Protein AF-A0A497QLA9-F1 (afdb_monomer)

Structure (mmCIF, N/CA/C/O backbone):
data_AF-A0A497QLA9-F1
#
_entry.id   AF-A0A497QLA9-F1
#
loop_
_atom_site.group_PDB
_atom_site.id
_atom_site.type_symbol
_atom_site.label_atom_id
_atom_site.label_alt_id
_atom_site.label_comp_id
_atom_site.label_asym_id
_atom_site.label_entity_id
_atom_site.label_seq_id
_atom_site.pdbx_PDB_ins_code
_atom_site.Cartn_x
_atom_site.Cartn_y
_atom_site.Cartn_z
_atom_site.occupancy
_atom_site.B_iso_or_equiv
_atom_site.auth_seq_id
_atom_site.auth_comp_id
_atom_site.auth_asym_id
_atom_site.auth_atom_id
_atom_site.pdbx_PDB_model_num
ATOM 1 N N . MET A 1 1 ? -22.364 -0.625 -1.487 1.00 48.72 1 MET A N 1
ATOM 2 C CA . MET A 1 1 ? -21.538 -0.928 -0.301 1.00 48.72 1 MET A CA 1
ATOM 3 C C . MET A 1 1 ? -21.707 0.239 0.668 1.00 48.72 1 MET A C 1
ATOM 5 O O . MET A 1 1 ? -21.442 1.361 0.258 1.00 48.72 1 MET A O 1
ATOM 9 N N . GLN A 1 2 ? -22.284 0.032 1.858 1.00 40.84 2 GLN A N 1
ATOM 10 C CA . GLN A 1 2 ? -22.455 1.106 2.850 1.00 40.84 2 GLN A CA 1
ATOM 11 C C . GLN A 1 2 ? -21.086 1.441 3.453 1.00 40.84 2 GLN A C 1
ATOM 13 O O . GLN A 1 2 ? -20.476 0.591 4.094 1.00 40.84 2 GLN A O 1
ATOM 18 N N . THR A 1 3 ? -20.596 2.660 3.240 1.00 50.06 3 THR A N 1
ATOM 19 C CA . THR A 1 3 ? -19.444 3.196 3.971 1.00 50.06 3 THR A CA 1
ATOM 20 C C . THR A 1 3 ? -19.926 3.560 5.373 1.00 50.06 3 THR A C 1
ATOM 22 O O . THR A 1 3 ? -20.554 4.603 5.566 1.00 50.06 3 THR A O 1
ATOM 25 N N . SER A 1 4 ? -19.722 2.679 6.353 1.00 51.81 4 SER A N 1
ATOM 26 C CA . SER A 1 4 ? -19.947 3.028 7.757 1.00 51.81 4 SER A CA 1
ATOM 27 C C . SER A 1 4 ? -19.021 4.191 8.111 1.00 51.81 4 SER A C 1
ATOM 29 O O . SER A 1 4 ? -17.802 4.040 8.039 1.00 51.81 4 SER A O 1
ATOM 31 N N . LYS A 1 5 ? -19.583 5.352 8.461 1.00 57.31 5 LYS A N 1
ATOM 32 C CA . LYS A 1 5 ? -18.791 6.493 8.935 1.00 57.31 5 LYS A CA 1
ATOM 33 C C . LYS A 1 5 ? -18.041 6.081 10.202 1.00 57.31 5 LYS A C 1
ATOM 35 O O . LYS A 1 5 ? -18.672 5.686 11.181 1.00 57.31 5 LYS A O 1
ATOM 40 N N . PHE A 1 6 ? -16.713 6.150 10.166 1.00 61.12 6 PHE A N 1
ATOM 41 C CA . PHE A 1 6 ? -15.871 5.890 11.330 1.00 61.12 6 PHE A CA 1
ATOM 42 C C . PHE A 1 6 ? -16.075 7.002 12.365 1.00 61.12 6 PHE A C 1
ATOM 44 O O . PHE A 1 6 ? -15.898 8.178 12.064 1.00 61.12 6 PHE A O 1
ATOM 51 N N . THR A 1 7 ? -16.456 6.640 13.591 1.00 65.19 7 THR A N 1
ATOM 52 C CA . THR A 1 7 ? -16.651 7.591 14.704 1.00 65.19 7 THR A CA 1
ATOM 53 C C . THR A 1 7 ? -15.455 7.640 15.664 1.00 65.19 7 THR A C 1
ATOM 55 O O . THR A 1 7 ? -15.558 8.226 16.737 1.00 65.19 7 THR A O 1
ATOM 58 N N . GLY A 1 8 ? -14.330 7.009 15.311 1.00 81.62 8 GLY A N 1
ATOM 59 C CA . GLY A 1 8 ? -13.114 6.933 16.125 1.00 81.62 8 GLY A CA 1
ATOM 60 C C . GLY A 1 8 ? -11.852 7.290 15.339 1.00 81.62 8 GLY A C 1
ATOM 61 O O . GLY A 1 8 ? -11.918 7.565 14.144 1.00 81.62 8 GLY A O 1
ATOM 62 N N . CYS A 1 9 ? -10.704 7.276 16.023 1.00 91.06 9 CYS A N 1
ATOM 63 C CA . CYS A 1 9 ? -9.397 7.460 15.393 1.00 91.06 9 CYS A CA 1
ATOM 64 C C . CYS A 1 9 ? -9.126 6.301 14.420 1.00 91.06 9 CYS A C 1
ATOM 66 O O . CYS A 1 9 ? -9.059 5.145 14.848 1.00 91.06 9 CYS A O 1
ATOM 68 N N . ALA A 1 10 ? -9.009 6.610 13.129 1.00 94.06 10 ALA A N 1
ATOM 69 C CA . ALA A 1 10 ? -8.739 5.628 12.090 1.00 94.06 10 ALA A CA 1
ATOM 70 C C . ALA A 1 10 ? -7.315 5.086 12.231 1.00 94.06 10 ALA A C 1
ATOM 72 O O . ALA A 1 10 ? -6.384 5.827 12.542 1.00 94.06 10 ALA A O 1
ATOM 73 N N . LYS A 1 11 ? -7.134 3.791 11.986 1.00 96.69 11 LYS A N 1
ATOM 74 C CA . LYS A 1 11 ? -5.862 3.085 12.127 1.00 96.69 11 LYS A CA 1
ATOM 75 C C . LYS A 1 11 ? -5.394 2.586 10.775 1.00 96.69 11 LYS A C 1
ATOM 77 O O . LYS A 1 11 ? -6.013 1.701 10.196 1.00 96.69 11 LYS A O 1
ATOM 82 N N . ILE A 1 12 ? -4.258 3.076 10.301 1.00 97.69 12 ILE A N 1
ATOM 83 C CA . ILE A 1 12 ? -3.670 2.658 9.023 1.00 97.69 12 ILE A CA 1
ATOM 84 C C . ILE A 1 12 ? -2.384 1.860 9.260 1.00 97.69 12 ILE A C 1
ATOM 86 O O . ILE A 1 12 ? -1.557 2.230 10.094 1.00 97.69 12 ILE A O 1
ATOM 90 N N . ALA A 1 13 ? -2.191 0.768 8.519 1.00 98.12 13 ALA A N 1
ATOM 91 C CA . ALA A 1 13 ? -0.862 0.180 8.338 1.00 98.12 13 ALA A CA 1
ATOM 92 C C . ALA A 1 13 ? -0.307 0.570 6.971 1.00 98.12 13 ALA A C 1
ATOM 94 O O . ALA A 1 13 ? -0.939 0.337 5.944 1.00 98.12 13 ALA A O 1
ATOM 95 N N . ILE A 1 14 ? 0.900 1.126 6.975 1.00 97.75 14 ILE A N 1
ATOM 96 C CA . ILE A 1 14 ? 1.730 1.255 5.786 1.00 97.75 14 ILE A CA 1
ATOM 97 C C . ILE A 1 14 ? 2.637 0.032 5.733 1.00 97.75 14 ILE A C 1
ATOM 99 O O . ILE A 1 14 ? 3.468 -0.157 6.627 1.00 97.75 14 ILE A O 1
ATOM 103 N N . ILE A 1 15 ? 2.482 -0.771 4.687 1.00 97.50 15 ILE A N 1
ATOM 104 C CA . ILE A 1 15 ? 3.391 -1.859 4.353 1.00 97.50 15 ILE A CA 1
ATOM 105 C C . ILE A 1 15 ? 4.528 -1.275 3.525 1.00 97.50 15 ILE A C 1
ATOM 107 O O . ILE A 1 15 ? 4.324 -0.707 2.452 1.00 97.50 15 ILE A O 1
ATOM 111 N N . ALA A 1 16 ? 5.719 -1.327 4.104 1.00 94.12 16 ALA A N 1
ATOM 112 C CA . ALA A 1 16 ? 6.897 -0.660 3.603 1.00 94.12 16 ALA A CA 1
ATOM 113 C C . ALA A 1 16 ? 7.764 -1.614 2.791 1.00 94.12 16 ALA A C 1
ATOM 115 O O . ALA A 1 16 ? 8.445 -2.474 3.361 1.00 94.12 16 ALA A O 1
ATOM 116 N N . ASN A 1 17 ? 7.784 -1.372 1.484 1.00 90.06 17 ASN A N 1
ATOM 117 C CA . ASN A 1 17 ? 8.447 -2.189 0.466 1.00 90.06 17 ASN A CA 1
ATOM 118 C C . ASN A 1 17 ? 9.840 -1.672 0.093 1.00 90.06 17 ASN A C 1
ATOM 120 O O . ASN A 1 17 ? 10.501 -2.207 -0.792 1.00 90.06 17 ASN A O 1
ATOM 124 N N . PHE A 1 18 ? 10.314 -0.655 0.809 1.00 81.50 18 PHE A N 1
ATOM 125 C CA . PHE A 1 18 ? 11.631 -0.075 0.616 1.00 81.50 18 PHE A CA 1
ATOM 126 C C . PHE A 1 18 ? 12.743 -0.809 1.391 1.00 81.50 18 PHE A C 1
ATOM 128 O O . PHE A 1 18 ? 12.509 -1.272 2.518 1.00 81.50 18 PHE A O 1
ATOM 135 N N . PRO A 1 19 ? 13.980 -0.819 0.859 1.00 74.06 19 PRO A N 1
ATOM 136 C CA . PRO A 1 19 ? 15.190 -1.120 1.620 1.00 74.06 19 PRO A CA 1
ATOM 137 C C . PRO A 1 19 ? 15.342 -0.241 2.876 1.00 74.06 19 PRO A C 1
ATOM 139 O O . PRO A 1 19 ? 14.733 0.828 3.007 1.00 74.06 19 PRO A O 1
ATOM 142 N N . ASN A 1 20 ? 16.159 -0.690 3.832 1.00 73.75 20 ASN A N 1
ATOM 143 C CA . ASN A 1 20 ? 16.306 -0.024 5.131 1.00 73.75 20 ASN A CA 1
ATOM 144 C C . ASN A 1 20 ? 16.894 1.391 5.005 1.00 73.75 20 ASN A C 1
ATOM 146 O O . ASN A 1 20 ? 16.525 2.281 5.766 1.00 73.75 20 ASN A O 1
ATOM 150 N N . GLU A 1 21 ? 17.752 1.606 4.015 1.00 72.25 21 GLU A N 1
ATOM 151 C CA . GLU A 1 21 ? 18.540 2.816 3.785 1.00 72.25 21 GLU A CA 1
ATOM 152 C C . GLU A 1 21 ? 17.666 4.028 3.434 1.00 72.25 21 GLU A C 1
ATOM 154 O O . GLU A 1 21 ? 17.990 5.164 3.779 1.00 72.25 21 GLU A O 1
ATOM 159 N N . ILE A 1 22 ? 16.525 3.798 2.780 1.00 76.56 22 ILE A N 1
ATOM 160 C CA . ILE A 1 22 ? 15.586 4.856 2.376 1.00 76.56 22 ILE A CA 1
ATOM 161 C C . ILE A 1 22 ? 14.303 4.864 3.219 1.00 76.56 22 ILE A C 1
ATOM 163 O O . ILE A 1 22 ? 13.438 5.727 3.038 1.00 76.56 22 ILE A O 1
ATOM 167 N N . ARG A 1 23 ? 14.199 3.954 4.195 1.00 76.88 23 ARG A N 1
ATOM 168 C CA . ARG A 1 23 ? 13.017 3.759 5.042 1.00 76.88 23 ARG A CA 1
ATOM 169 C C . ARG A 1 23 ? 12.616 5.023 5.799 1.00 76.88 23 ARG A C 1
ATOM 171 O O . ARG A 1 23 ? 11.449 5.410 5.775 1.00 76.88 23 ARG A O 1
ATOM 178 N N . ASP A 1 24 ? 13.573 5.693 6.436 1.00 82.69 24 ASP A N 1
ATOM 179 C CA . ASP A 1 24 ? 13.297 6.907 7.216 1.00 82.69 24 ASP A CA 1
ATOM 180 C C . ASP A 1 24 ? 12.792 8.050 6.340 1.00 82.69 24 ASP A C 1
ATOM 182 O O . ASP A 1 24 ? 11.954 8.852 6.754 1.00 82.69 24 ASP A O 1
ATOM 186 N N . ARG A 1 25 ? 13.270 8.111 5.097 1.00 79.44 25 ARG A N 1
ATOM 187 C CA . ARG A 1 25 ? 12.831 9.120 4.140 1.00 79.44 25 ARG A CA 1
ATOM 188 C C . ARG A 1 25 ? 11.406 8.860 3.671 1.00 79.44 25 ARG A C 1
ATOM 190 O O . ARG A 1 25 ? 10.591 9.778 3.707 1.00 79.44 25 ARG A O 1
ATOM 197 N N . ALA A 1 26 ? 11.092 7.621 3.306 1.00 83.38 26 ALA A N 1
ATOM 198 C CA . ALA A 1 26 ? 9.727 7.225 2.977 1.00 83.38 26 ALA A CA 1
ATOM 199 C C . ALA A 1 26 ? 8.772 7.479 4.157 1.00 83.38 26 ALA A C 1
ATOM 201 O O . ALA A 1 26 ? 7.678 8.008 3.981 1.00 83.38 26 ALA A O 1
ATOM 202 N N . LYS A 1 27 ? 9.211 7.210 5.390 1.00 88.06 27 LYS A N 1
ATOM 2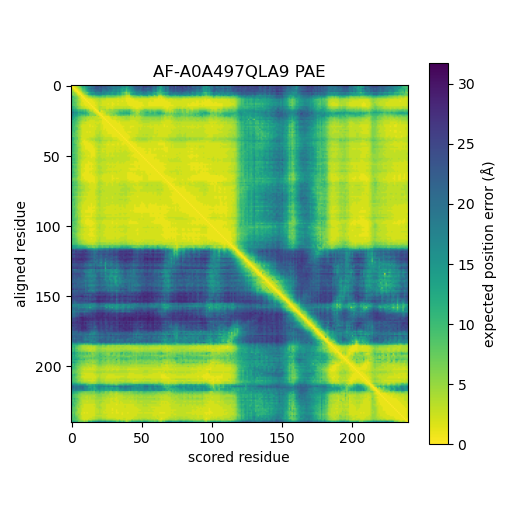03 C CA . LYS A 1 27 ? 8.431 7.514 6.595 1.00 88.06 27 LYS A CA 1
ATOM 204 C C . LYS A 1 27 ? 8.157 9.015 6.761 1.00 88.06 27 LYS A C 1
ATOM 206 O O . LYS A 1 27 ? 7.043 9.380 7.134 1.00 88.06 27 LYS A O 1
ATOM 211 N N . ARG A 1 28 ? 9.128 9.887 6.451 1.00 87.69 28 ARG A N 1
ATOM 212 C CA . ARG A 1 28 ? 8.940 11.353 6.459 1.00 87.69 28 ARG A CA 1
ATOM 213 C C . ARG A 1 28 ? 7.897 11.823 5.449 1.00 87.69 28 ARG A C 1
ATOM 215 O O . ARG A 1 28 ? 7.138 12.735 5.764 1.00 87.69 28 ARG A O 1
ATOM 222 N N . PHE A 1 29 ? 7.817 11.190 4.280 1.00 88.12 29 PHE A N 1
ATOM 223 C CA . PHE A 1 29 ? 6.752 11.471 3.319 1.00 88.12 29 PHE A CA 1
ATOM 224 C C . PHE A 1 29 ? 5.369 11.229 3.940 1.00 88.12 29 PHE A C 1
ATOM 226 O O . PHE A 1 29 ? 4.550 12.145 3.996 1.00 88.12 29 PHE A O 1
ATOM 233 N N . PHE A 1 30 ? 5.131 10.044 4.511 1.00 92.50 30 PHE A N 1
ATOM 234 C CA . PHE A 1 30 ? 3.843 9.740 5.145 1.00 92.50 30 PHE A CA 1
ATOM 235 C C . PHE A 1 30 ? 3.542 10.638 6.350 1.00 92.50 30 PHE A C 1
ATOM 237 O O . PHE A 1 30 ? 2.404 11.072 6.513 1.00 92.50 30 PHE A O 1
ATOM 244 N N . GLN A 1 31 ? 4.555 11.002 7.148 1.00 92.81 31 GLN A N 1
ATOM 245 C CA . GLN A 1 31 ? 4.402 11.989 8.227 1.00 92.81 31 GLN A CA 1
ATOM 246 C C . GLN A 1 31 ? 3.821 13.313 7.723 1.00 92.81 31 GLN A C 1
ATOM 248 O O . GLN A 1 31 ? 2.954 13.886 8.378 1.00 92.81 31 GLN A O 1
ATOM 253 N N . GLN A 1 32 ? 4.278 13.801 6.570 1.00 89.31 32 GLN A N 1
ATOM 254 C CA . GLN A 1 32 ? 3.786 15.052 5.998 1.00 89.31 32 GLN A CA 1
ATOM 255 C C . GLN A 1 32 ? 2.381 14.905 5.423 1.00 89.31 32 GLN A C 1
ATOM 257 O O . GLN A 1 32 ? 1.524 15.739 5.715 1.00 89.31 32 GLN A O 1
ATOM 262 N N . VAL A 1 33 ? 2.121 13.829 4.672 1.00 90.75 33 VAL A N 1
ATOM 263 C CA . VAL A 1 33 ? 0.790 13.556 4.105 1.00 90.75 33 VAL A CA 1
ATOM 264 C C . VAL A 1 33 ? -0.263 13.471 5.210 1.00 90.75 33 VAL A C 1
ATOM 266 O O . VAL A 1 33 ? -1.366 13.993 5.046 1.00 90.75 33 VAL A O 1
ATOM 269 N N . PHE A 1 34 ? 0.081 12.839 6.335 1.00 94.19 34 PHE A N 1
ATOM 270 C CA . PHE A 1 34 ? -0.842 12.557 7.435 1.00 94.19 34 PHE A CA 1
ATOM 271 C C . PHE A 1 34 ? -0.898 13.657 8.494 1.00 94.19 34 PHE A C 1
ATOM 273 O O . PHE A 1 34 ? -1.802 13.640 9.327 1.00 94.19 34 PHE A O 1
ATOM 280 N N . LYS A 1 35 ? 0.014 14.638 8.460 1.00 93.50 35 LYS A N 1
ATOM 281 C CA . LYS A 1 35 ? 0.034 15.770 9.399 1.00 93.50 35 LYS A CA 1
ATOM 282 C C . LYS A 1 35 ? -1.329 16.472 9.541 1.00 93.50 35 LYS A C 1
ATOM 284 O O . LYS A 1 35 ? -1.686 16.765 10.678 1.00 93.50 35 LYS A O 1
ATOM 289 N N . PRO A 1 36 ? -2.114 16.712 8.469 1.00 93.31 36 PRO A N 1
ATOM 290 C CA . PRO A 1 36 ? -3.436 17.337 8.585 1.00 93.31 36 PRO A CA 1
ATOM 291 C C . PRO A 1 36 ? -4.512 16.467 9.255 1.00 93.31 36 PRO A C 1
ATOM 293 O O . PRO A 1 36 ? -5.611 16.958 9.487 1.00 93.31 36 PRO A O 1
ATOM 296 N N . PHE A 1 37 ? -4.225 15.189 9.519 1.00 93.31 37 PHE A N 1
ATOM 297 C CA . PHE A 1 37 ? -5.157 14.210 10.090 1.00 93.31 37 PHE A CA 1
ATOM 298 C C . PHE A 1 37 ? -4.672 13.658 11.438 1.00 93.31 37 PHE A C 1
ATOM 300 O O . PHE A 1 37 ? -5.213 12.666 11.916 1.00 93.31 37 PHE A O 1
ATOM 307 N N . SER A 1 38 ? -3.636 14.244 12.045 1.00 92.75 38 SER A N 1
ATOM 308 C CA . SER A 1 38 ? -2.955 13.680 13.222 1.00 92.75 38 SER A CA 1
ATOM 309 C C . SER A 1 38 ? -3.836 13.535 14.468 1.00 92.75 38 SER A C 1
ATOM 311 O O . SER A 1 38 ? -3.519 12.735 15.342 1.00 92.75 38 SER A O 1
ATOM 313 N N . ASP A 1 39 ? -4.943 14.272 14.548 1.00 91.31 39 ASP A N 1
ATOM 314 C CA . ASP A 1 39 ? -5.953 14.191 15.606 1.00 91.31 39 ASP A CA 1
ATOM 315 C C . ASP A 1 39 ? -6.942 13.026 15.418 1.00 91.31 39 ASP A C 1
ATOM 317 O O . ASP A 1 39 ? -7.645 12.650 16.355 1.00 91.31 39 ASP A O 1
ATOM 321 N N . LYS A 1 40 ? -7.010 12.459 14.208 1.00 91.19 40 LYS A N 1
ATOM 322 C CA . LYS A 1 40 ? -8.010 11.459 13.792 1.00 91.19 40 LYS A CA 1
ATOM 323 C C . LYS A 1 40 ? -7.405 10.210 13.164 1.00 91.19 40 LYS A C 1
ATOM 325 O O . LYS A 1 40 ? -8.153 9.309 12.787 1.00 91.19 40 LYS A O 1
ATOM 330 N N . LEU A 1 41 ? -6.085 10.167 13.020 1.00 94.94 41 LEU A N 1
ATOM 331 C CA . LEU A 1 41 ? -5.376 9.112 12.323 1.00 94.94 41 LEU A CA 1
ATOM 332 C C . LEU A 1 41 ? -4.183 8.613 13.139 1.00 94.94 41 LEU A C 1
ATOM 334 O O . LEU A 1 41 ? -3.170 9.293 13.297 1.00 94.94 41 LEU A O 1
ATOM 338 N N . GLU A 1 42 ? -4.275 7.362 13.565 1.00 96.12 42 GLU A N 1
ATOM 339 C CA . GLU A 1 42 ? -3.148 6.556 14.002 1.00 96.12 42 GLU A CA 1
ATOM 340 C C . GLU A 1 42 ? -2.602 5.785 12.806 1.00 96.12 42 GLU A C 1
ATOM 342 O O . GLU A 1 42 ? -3.337 5.165 12.036 1.00 96.12 42 GLU A O 1
ATOM 347 N N . TRP A 1 43 ? -1.286 5.763 12.656 1.00 96.75 43 TRP A N 1
ATOM 348 C CA . TRP A 1 43 ? -0.670 5.007 11.582 1.00 96.75 43 TRP A CA 1
ATOM 349 C C . TRP A 1 43 ? 0.605 4.334 12.046 1.00 96.75 43 TRP A C 1
ATOM 351 O O . TRP A 1 43 ? 1.305 4.794 12.948 1.00 96.75 43 TRP A O 1
ATOM 361 N N . GLU A 1 44 ? 0.898 3.212 11.409 1.00 95.88 44 GLU A N 1
ATOM 362 C CA . GLU A 1 44 ? 2.093 2.437 11.674 1.00 95.88 44 GLU A CA 1
ATOM 363 C C . GLU A 1 44 ? 2.811 2.100 10.385 1.00 95.88 44 GLU A C 1
ATOM 365 O O . GLU A 1 44 ? 2.197 1.903 9.341 1.00 95.88 44 GLU A O 1
ATOM 370 N N . TYR A 1 45 ? 4.129 2.017 10.490 1.00 94.81 45 TYR A N 1
ATOM 371 C CA . TYR A 1 45 ? 5.016 1.715 9.385 1.00 94.81 45 TYR A CA 1
ATOM 372 C C . TYR A 1 45 ? 5.634 0.340 9.634 1.00 94.81 45 TYR A C 1
ATOM 374 O O . TYR A 1 45 ? 6.437 0.193 10.556 1.00 94.81 45 TYR A O 1
ATOM 382 N N . ILE A 1 46 ? 5.217 -0.660 8.860 1.00 95.44 46 ILE A N 1
ATOM 383 C CA . ILE A 1 46 ? 5.561 -2.074 9.048 1.00 95.44 46 ILE A CA 1
ATOM 384 C C . ILE A 1 46 ? 6.335 -2.529 7.813 1.00 95.44 46 ILE A C 1
ATOM 386 O O . ILE A 1 46 ? 5.842 -2.383 6.699 1.00 95.44 46 ILE A O 1
ATOM 390 N N . SER A 1 47 ? 7.548 -3.064 7.970 1.00 93.94 47 SER A N 1
ATOM 391 C CA . SER A 1 47 ? 8.265 -3.628 6.819 1.00 93.94 47 SER A CA 1
ATOM 392 C C . SER A 1 47 ? 7.537 -4.850 6.278 1.00 93.94 47 SER A C 1
ATOM 394 O O . SER A 1 47 ? 7.073 -5.664 7.073 1.00 93.94 47 SER A O 1
ATOM 396 N N . TYR A 1 48 ? 7.540 -5.057 4.958 1.00 94.19 48 TYR A N 1
ATOM 397 C CA . TYR A 1 48 ? 7.056 -6.323 4.389 1.00 94.19 48 TYR A CA 1
ATOM 398 C C . TYR A 1 48 ? 7.773 -7.543 4.993 1.00 94.19 48 TYR A C 1
ATOM 400 O O . TYR A 1 48 ? 7.161 -8.584 5.204 1.00 94.19 48 TYR A O 1
ATOM 408 N N . ARG A 1 49 ? 9.059 -7.400 5.354 1.00 93.56 49 ARG A N 1
ATOM 409 C CA . ARG A 1 49 ? 9.852 -8.457 6.007 1.00 93.56 49 ARG A CA 1
ATOM 410 C C . ARG A 1 49 ? 9.347 -8.785 7.407 1.00 93.56 49 ARG A C 1
ATOM 412 O O . ARG A 1 49 ? 9.392 -9.937 7.825 1.00 93.56 49 ARG A O 1
ATOM 419 N N . ASP A 1 50 ? 8.841 -7.776 8.110 1.00 95.75 50 ASP A N 1
ATOM 420 C CA . ASP A 1 50 ? 8.328 -7.921 9.470 1.00 95.75 50 ASP A CA 1
ATOM 421 C C . ASP A 1 50 ? 6.964 -8.630 9.482 1.00 95.75 50 ASP A C 1
ATOM 423 O O . ASP A 1 50 ? 6.530 -9.065 10.544 1.00 95.75 50 ASP A O 1
ATOM 427 N N . LEU A 1 51 ? 6.297 -8.788 8.327 1.00 96.88 51 LEU A N 1
ATOM 428 C CA . LEU A 1 51 ? 5.034 -9.527 8.202 1.00 96.88 51 LEU A CA 1
ATOM 429 C C . LEU A 1 51 ? 5.196 -11.047 8.330 1.00 96.88 51 LEU A C 1
ATOM 431 O O . LEU A 1 51 ? 4.194 -11.736 8.505 1.00 96.88 51 LEU A O 1
ATOM 435 N N . LEU A 1 52 ? 6.424 -11.575 8.254 1.00 95.88 52 LEU A N 1
ATOM 436 C CA . LEU A 1 52 ? 6.697 -12.988 8.547 1.00 95.88 52 LEU A CA 1
ATOM 437 C C . LEU A 1 52 ? 6.454 -13.325 10.026 1.00 95.88 52 LEU A C 1
ATOM 439 O O . LEU A 1 52 ? 6.196 -14.478 10.363 1.00 95.88 52 LEU A O 1
ATOM 443 N N . ASP A 1 53 ? 6.512 -12.322 10.904 1.00 97.69 53 ASP A N 1
ATOM 444 C CA . ASP A 1 53 ? 6.095 -12.451 12.293 1.00 97.69 53 ASP A CA 1
ATOM 445 C C . ASP A 1 53 ? 4.563 -12.375 12.404 1.00 97.69 53 ASP A C 1
ATOM 447 O O . ASP A 1 53 ? 3.922 -11.401 11.995 1.00 97.69 53 ASP A O 1
ATOM 451 N N . GLU A 1 54 ? 3.961 -13.401 13.011 1.00 97.38 54 GLU A N 1
ATOM 452 C CA . GLU A 1 54 ? 2.505 -13.526 13.127 1.00 97.38 54 GLU A CA 1
ATOM 453 C C . GLU A 1 54 ? 1.873 -12.350 13.890 1.00 97.38 54 GLU A C 1
ATOM 455 O O . GLU A 1 54 ? 0.763 -11.907 13.569 1.00 97.38 54 GLU A O 1
ATOM 460 N N . LYS A 1 55 ? 2.566 -11.806 14.898 1.00 97.62 55 LYS A N 1
ATOM 461 C CA . LYS A 1 55 ? 2.059 -10.674 15.676 1.00 97.62 55 LYS A CA 1
ATOM 462 C C . LYS A 1 55 ? 1.970 -9.425 14.800 1.00 97.62 55 LYS A C 1
ATOM 464 O O . LYS A 1 55 ? 0.936 -8.755 14.837 1.00 97.62 55 LYS A O 1
ATOM 469 N N . ASN A 1 56 ? 2.986 -9.125 13.996 1.00 97.94 56 ASN A N 1
ATOM 470 C CA . ASN A 1 56 ? 2.966 -8.008 13.049 1.00 97.94 56 ASN A CA 1
ATOM 471 C C . ASN A 1 56 ? 1.940 -8.209 11.928 1.00 97.94 56 ASN A C 1
ATOM 473 O O . ASN A 1 56 ? 1.191 -7.277 11.625 1.00 97.94 56 ASN A O 1
ATOM 477 N N . PHE A 1 57 ? 1.828 -9.421 11.376 1.00 98.25 57 PHE A N 1
ATOM 478 C CA . PHE A 1 57 ? 0.802 -9.752 10.383 1.00 98.25 57 PHE A CA 1
ATOM 479 C C . PHE A 1 57 ? -0.609 -9.489 10.924 1.00 98.25 57 PHE A C 1
ATOM 481 O O . PHE A 1 57 ? -1.404 -8.756 10.329 1.00 98.25 57 PHE A O 1
ATOM 488 N N . ASN A 1 58 ? -0.916 -10.029 12.107 1.00 97.69 58 ASN A N 1
ATOM 489 C CA . ASN A 1 58 ? -2.213 -9.846 12.754 1.00 97.69 58 ASN A CA 1
ATOM 490 C C . ASN A 1 58 ? -2.463 -8.389 13.153 1.00 97.69 58 ASN A C 1
ATOM 492 O O . ASN A 1 58 ? -3.608 -7.933 13.136 1.00 97.69 58 ASN A O 1
ATOM 496 N N . LYS A 1 59 ? -1.410 -7.644 13.500 1.00 97.38 59 LYS A N 1
ATOM 497 C CA . LYS A 1 59 ? -1.494 -6.210 13.781 1.00 97.38 59 LYS A CA 1
ATOM 498 C C . LYS A 1 59 ? -1.887 -5.419 12.536 1.00 97.38 59 LYS A C 1
ATOM 500 O O . LYS A 1 59 ? -2.783 -4.586 12.638 1.00 97.38 59 LYS A O 1
ATOM 505 N N . ALA A 1 60 ? -1.269 -5.698 11.386 1.00 97.88 60 ALA A N 1
ATOM 506 C CA . ALA A 1 60 ? -1.605 -5.072 10.107 1.00 97.88 60 ALA A CA 1
ATOM 507 C C . ALA A 1 60 ? -3.029 -5.436 9.655 1.00 97.88 60 ALA A C 1
ATOM 509 O O . ALA A 1 60 ? -3.814 -4.560 9.305 1.00 97.88 60 ALA A O 1
ATOM 510 N N . LYS A 1 61 ? -3.408 -6.716 9.756 1.00 97.62 61 LYS A N 1
ATOM 511 C CA . LYS A 1 61 ? -4.737 -7.215 9.361 1.00 97.62 61 LYS A CA 1
ATOM 512 C C . LYS A 1 61 ? -5.898 -6.560 10.123 1.00 97.62 61 LYS A C 1
ATOM 514 O O . LYS A 1 61 ? -6.997 -6.471 9.588 1.00 97.62 61 LYS A O 1
ATOM 519 N N . LYS A 1 62 ? -5.669 -6.122 11.366 1.00 97.12 62 LYS A N 1
ATOM 520 C CA . LYS A 1 62 ? -6.670 -5.476 12.238 1.00 97.12 62 LYS A CA 1
ATOM 521 C C . LYS A 1 62 ? -6.799 -3.961 12.029 1.00 97.12 62 LYS A C 1
ATOM 523 O O . LYS A 1 62 ? -7.510 -3.317 12.796 1.00 97.12 62 LYS A O 1
ATOM 528 N N . LYS A 1 63 ? -6.073 -3.383 11.072 1.00 97.44 63 LYS A N 1
ATOM 529 C CA . LYS A 1 63 ? -6.161 -1.956 10.739 1.00 97.44 63 LYS A CA 1
ATOM 530 C C . LYS A 1 63 ? -7.417 -1.658 9.923 1.00 97.44 63 LYS A C 1
ATOM 532 O O . LYS A 1 63 ? -8.011 -2.553 9.331 1.00 97.44 63 LYS A O 1
ATOM 537 N N . ASP A 1 64 ? -7.785 -0.387 9.881 1.00 97.19 64 ASP A N 1
ATOM 538 C CA . ASP A 1 64 ? -8.940 0.107 9.136 1.00 97.19 64 ASP A CA 1
ATOM 539 C C . ASP A 1 64 ? -8.604 0.306 7.653 1.00 97.19 64 ASP A C 1
ATOM 541 O O . ASP A 1 64 ? -9.472 0.149 6.802 1.00 97.19 64 ASP A O 1
ATOM 545 N N . ALA A 1 65 ? -7.337 0.589 7.329 1.00 97.88 65 ALA A N 1
ATOM 546 C CA . ALA A 1 65 ? -6.824 0.648 5.959 1.00 97.88 65 ALA A CA 1
ATOM 547 C C . ALA A 1 65 ? -5.416 0.056 5.844 1.00 97.88 65 ALA A C 1
ATOM 549 O O . ALA A 1 65 ? -4.626 0.106 6.796 1.00 97.88 65 ALA A O 1
ATOM 550 N N . LEU A 1 66 ? -5.085 -0.403 4.635 1.00 98.44 66 LEU A N 1
ATOM 551 C CA . LEU A 1 66 ? -3.715 -0.698 4.225 1.00 98.44 66 LEU A CA 1
ATOM 552 C C . LEU A 1 66 ? -3.239 0.301 3.173 1.00 98.44 66 LEU A C 1
ATOM 554 O O . LEU A 1 66 ? -3.967 0.640 2.240 1.00 98.44 66 LEU A O 1
ATOM 558 N N . ILE A 1 67 ? -1.985 0.719 3.301 1.00 97.94 67 ILE A N 1
ATOM 559 C CA . ILE A 1 67 ? -1.247 1.432 2.262 1.00 97.94 67 ILE A CA 1
ATOM 560 C C . ILE A 1 67 ? -0.034 0.586 1.891 1.00 97.94 67 ILE A C 1
ATOM 562 O O . ILE A 1 67 ? 0.782 0.284 2.755 1.00 97.94 67 ILE A O 1
ATOM 566 N N . LEU A 1 68 ? 0.101 0.231 0.619 1.00 97.25 68 LEU A N 1
ATOM 567 C CA . LEU A 1 68 ? 1.250 -0.492 0.081 1.00 97.25 68 LEU A CA 1
ATOM 568 C C . LEU A 1 68 ? 2.197 0.535 -0.541 1.00 97.25 68 LEU A C 1
ATOM 570 O O . LEU A 1 68 ? 1.821 1.244 -1.482 1.00 97.25 68 LEU A O 1
ATOM 574 N N . SER A 1 69 ? 3.394 0.682 0.026 1.00 93.81 69 SER A N 1
ATOM 575 C CA . SER A 1 69 ? 4.338 1.704 -0.420 1.00 93.81 69 SER A CA 1
ATOM 576 C C . SER A 1 69 ? 4.967 1.367 -1.773 1.00 93.81 69 SER A C 1
ATOM 578 O O . SER A 1 69 ? 4.902 0.237 -2.257 1.00 93.81 69 SER A O 1
ATOM 580 N N . SER A 1 70 ? 5.661 2.355 -2.339 1.00 90.38 70 SER A N 1
ATOM 581 C CA . SER A 1 70 ? 6.571 2.129 -3.463 1.00 90.38 70 SER A CA 1
ATOM 582 C C . SER A 1 70 ? 7.774 1.256 -3.053 1.00 90.38 70 SER A C 1
ATOM 584 O O . SER A 1 70 ? 7.999 1.002 -1.862 1.00 90.38 70 SER A O 1
ATOM 586 N N . SER A 1 71 ? 8.515 0.792 -4.057 1.00 88.75 71 SER A N 1
ATOM 587 C CA . SER A 1 71 ? 9.731 -0.017 -3.988 1.00 88.75 71 SER A CA 1
ATOM 588 C C . SER A 1 71 ? 10.516 0.139 -5.297 1.00 88.75 71 SER A C 1
ATOM 590 O O . SER A 1 71 ? 9.978 0.641 -6.281 1.00 88.75 71 SER A O 1
ATOM 592 N N . ASP A 1 72 ? 11.768 -0.303 -5.298 1.00 84.31 72 ASP A N 1
ATOM 593 C CA . ASP A 1 72 ? 12.593 -0.550 -6.485 1.00 84.31 72 ASP A CA 1
ATOM 594 C C . ASP A 1 72 ? 12.379 -1.959 -7.075 1.00 84.31 72 ASP A C 1
ATOM 596 O O . ASP A 1 72 ? 13.013 -2.333 -8.059 1.00 84.31 72 ASP A O 1
ATOM 600 N N . PHE A 1 73 ? 11.486 -2.755 -6.483 1.00 86.94 73 PHE A N 1
ATOM 601 C CA . PHE A 1 73 ? 11.145 -4.083 -6.974 1.00 86.94 73 PHE A CA 1
ATOM 602 C C . PHE A 1 73 ? 10.371 -4.072 -8.292 1.00 86.94 73 PHE A C 1
ATOM 604 O O . PHE A 1 73 ? 9.576 -3.180 -8.582 1.00 86.94 73 PHE A O 1
ATOM 611 N N . ILE A 1 74 ? 10.544 -5.162 -9.040 1.00 88.00 74 ILE A N 1
ATOM 612 C CA . ILE A 1 74 ? 9.843 -5.436 -10.290 1.00 88.00 74 ILE A CA 1
ATOM 613 C C . ILE A 1 74 ? 9.011 -6.701 -10.080 1.00 88.00 74 ILE A C 1
ATOM 615 O O . ILE A 1 74 ? 9.559 -7.780 -9.876 1.00 88.00 74 ILE A O 1
ATOM 619 N N . ILE A 1 75 ? 7.680 -6.584 -10.100 1.00 90.75 75 ILE A N 1
ATOM 620 C CA . ILE A 1 75 ? 6.791 -7.707 -9.749 1.00 90.75 75 ILE A CA 1
ATOM 621 C C . ILE A 1 75 ? 6.829 -8.866 -10.766 1.00 90.75 75 ILE A C 1
ATOM 623 O O . ILE A 1 75 ? 6.431 -9.980 -10.434 1.00 90.75 75 ILE A O 1
ATOM 627 N N . SER A 1 76 ? 7.349 -8.648 -11.980 1.00 87.31 76 SER A N 1
ATOM 628 C CA . SER A 1 76 ? 7.603 -9.728 -12.945 1.00 87.31 76 SER A CA 1
ATOM 629 C C . SER A 1 76 ? 8.750 -10.657 -12.543 1.00 87.31 76 SER A C 1
ATOM 631 O O . SER A 1 76 ? 8.813 -11.768 -13.061 1.00 87.31 76 SER A O 1
ATOM 633 N N . ASP A 1 77 ? 9.649 -10.240 -11.644 1.00 90.81 77 ASP A N 1
ATOM 634 C CA . ASP A 1 77 ? 10.734 -11.092 -11.150 1.00 90.81 77 ASP A CA 1
ATOM 635 C C . ASP A 1 77 ? 10.166 -12.177 -10.208 1.00 90.81 77 ASP A C 1
ATOM 637 O O . ASP A 1 77 ? 9.609 -11.842 -9.154 1.00 90.81 77 ASP A O 1
ATOM 641 N N . PRO A 1 78 ? 10.326 -13.481 -10.517 1.00 91.69 78 PRO A N 1
ATOM 642 C CA . PRO A 1 78 ? 9.863 -14.568 -9.653 1.00 91.69 78 PRO A CA 1
ATOM 643 C C . PRO A 1 78 ? 10.409 -14.500 -8.219 1.00 91.69 78 PRO A C 1
ATOM 645 O O . PRO A 1 78 ? 9.707 -14.861 -7.274 1.00 91.69 78 PRO A O 1
ATOM 648 N N . ILE A 1 79 ? 11.633 -13.996 -8.028 1.00 93.69 79 ILE A N 1
ATOM 649 C CA . ILE A 1 79 ? 12.236 -13.836 -6.698 1.00 93.69 79 ILE A CA 1
ATOM 650 C C . ILE A 1 79 ? 11.497 -12.746 -5.913 1.00 93.69 79 ILE A C 1
ATOM 652 O O . ILE A 1 79 ? 11.295 -12.867 -4.702 1.00 93.69 79 ILE A O 1
ATOM 656 N N . VAL A 1 80 ? 11.081 -11.667 -6.581 1.00 92.75 80 VAL A N 1
ATOM 657 C CA . VAL A 1 80 ? 10.232 -10.634 -5.971 1.00 92.75 80 VAL A CA 1
ATOM 658 C C . VAL A 1 80 ? 8.864 -11.218 -5.631 1.00 92.75 80 VAL A C 1
ATOM 660 O O . VAL A 1 80 ? 8.394 -11.010 -4.515 1.00 92.75 80 VAL A O 1
ATOM 663 N N . GLN A 1 81 ? 8.249 -11.991 -6.528 1.00 93.75 81 GLN A N 1
ATOM 664 C CA . GLN A 1 81 ? 6.955 -12.634 -6.262 1.00 93.75 81 GLN A CA 1
ATOM 665 C C . GLN A 1 81 ? 7.007 -13.511 -5.006 1.00 93.75 81 GLN A C 1
ATOM 667 O O . GLN A 1 81 ? 6.137 -13.387 -4.145 1.00 93.75 81 GLN A O 1
ATOM 672 N N . GLU A 1 82 ? 8.057 -14.325 -4.853 1.00 94.25 82 GLU A N 1
ATOM 673 C CA . GLU A 1 82 ? 8.269 -15.155 -3.663 1.00 94.25 82 GLU A CA 1
ATOM 674 C C . GLU A 1 82 ? 8.403 -14.306 -2.387 1.00 94.25 82 GLU A C 1
ATOM 676 O O . GLU A 1 82 ? 7.727 -14.564 -1.387 1.00 94.25 82 GLU A O 1
ATOM 681 N N . LYS A 1 83 ? 9.205 -13.232 -2.431 1.00 94.00 83 LYS A N 1
ATOM 682 C CA . LYS A 1 83 ? 9.361 -12.294 -1.302 1.00 94.00 83 LYS A CA 1
ATOM 683 C C . LYS A 1 83 ? 8.040 -11.642 -0.893 1.00 94.00 83 LYS A C 1
ATOM 685 O O . LYS A 1 83 ? 7.841 -11.361 0.288 1.00 94.00 83 LYS A O 1
ATOM 690 N N . MET A 1 84 ? 7.158 -11.377 -1.855 1.00 95.94 84 MET A N 1
ATOM 691 C CA . MET A 1 84 ? 5.889 -10.682 -1.637 1.00 95.94 84 MET A CA 1
ATOM 692 C C . MET A 1 84 ? 4.737 -11.616 -1.244 1.00 95.94 84 MET A C 1
ATOM 694 O O . MET A 1 84 ? 3.649 -11.125 -0.943 1.00 95.94 84 MET A O 1
ATOM 698 N N . LEU A 1 85 ? 4.937 -12.941 -1.176 1.00 96.19 85 LEU A N 1
ATOM 699 C CA . LEU A 1 85 ? 3.866 -13.899 -0.856 1.00 96.19 85 LEU A CA 1
ATOM 700 C C . LEU A 1 85 ? 3.135 -13.574 0.455 1.00 96.19 85 LEU A C 1
ATOM 702 O O . LEU A 1 85 ? 1.910 -13.688 0.523 1.00 96.19 85 LEU A O 1
ATOM 706 N N . VAL A 1 86 ? 3.861 -13.139 1.490 1.00 97.06 86 VAL A N 1
ATOM 707 C CA . VAL A 1 86 ? 3.257 -12.781 2.784 1.00 97.06 86 VAL A CA 1
ATOM 708 C C . VAL A 1 86 ? 2.391 -11.518 2.695 1.00 97.06 86 VAL A C 1
ATOM 710 O O . VAL A 1 86 ? 1.320 -11.459 3.299 1.00 97.06 86 VAL A O 1
ATOM 713 N N . GLU A 1 87 ? 2.797 -10.534 1.891 1.00 97.56 87 GLU A N 1
ATOM 714 C CA . GLU A 1 87 ? 2.029 -9.310 1.643 1.00 97.56 87 GLU A CA 1
ATOM 715 C C . GLU A 1 87 ? 0.804 -9.597 0.767 1.00 97.56 87 GLU A C 1
ATOM 717 O O . GLU A 1 87 ? -0.301 -9.169 1.096 1.00 97.56 87 GLU A O 1
ATOM 722 N N . MET A 1 88 ? 0.948 -10.423 -0.274 1.00 97.56 88 MET A N 1
ATOM 723 C CA . MET A 1 88 ? -0.180 -10.908 -1.077 1.00 97.56 88 MET A CA 1
ATOM 724 C C . MET A 1 88 ? -1.196 -11.673 -0.220 1.00 97.56 88 MET A C 1
ATOM 726 O O . MET A 1 88 ? -2.413 -11.516 -0.372 1.00 97.56 88 MET A O 1
ATOM 730 N N . TYR A 1 89 ? -0.718 -12.492 0.720 1.00 97.81 89 TYR A N 1
ATOM 731 C CA . TYR A 1 89 ? -1.585 -13.180 1.666 1.00 97.81 89 TYR A CA 1
ATOM 732 C C . TYR A 1 89 ? -2.296 -12.195 2.605 1.00 97.81 89 TYR A C 1
ATOM 734 O O . TYR A 1 89 ? -3.506 -12.318 2.802 1.00 97.81 89 TYR A O 1
ATOM 742 N N . LEU A 1 90 ? -1.599 -11.174 3.120 1.00 98.31 90 LEU A N 1
ATOM 743 C CA . LEU A 1 90 ? -2.208 -10.096 3.908 1.00 98.31 90 LEU A CA 1
ATOM 744 C C . LEU A 1 90 ? -3.323 -9.390 3.123 1.00 98.31 90 LEU A C 1
ATOM 746 O O . LEU A 1 90 ? -4.433 -9.266 3.640 1.00 98.31 90 LEU A O 1
ATOM 750 N N . ILE A 1 91 ? -3.059 -8.997 1.874 1.00 97.56 91 ILE A N 1
ATOM 751 C CA . ILE A 1 91 ? -4.017 -8.317 0.989 1.00 97.56 91 ILE A CA 1
ATOM 752 C C . ILE A 1 91 ? -5.287 -9.159 0.805 1.00 97.56 91 ILE A C 1
ATOM 754 O O . ILE A 1 91 ? -6.390 -8.649 0.985 1.00 97.56 91 ILE A O 1
ATOM 758 N N . ARG A 1 92 ? -5.160 -10.468 0.536 1.00 96.44 92 ARG A N 1
ATOM 759 C CA . ARG A 1 92 ? -6.316 -11.383 0.401 1.00 96.44 92 ARG A CA 1
ATOM 760 C C . ARG A 1 92 ? -7.157 -11.490 1.676 1.00 96.44 92 ARG A C 1
ATOM 762 O O . ARG A 1 92 ? -8.372 -11.700 1.622 1.00 96.44 92 ARG A O 1
ATOM 769 N N . GLN A 1 93 ? -6.505 -11.407 2.831 1.00 96.69 93 GLN A N 1
ATOM 770 C CA . GLN A 1 93 ? -7.144 -11.541 4.138 1.00 96.69 93 GLN A CA 1
ATOM 771 C C . GLN A 1 93 ? -7.754 -10.230 4.642 1.00 96.69 93 GLN A C 1
ATOM 773 O O . GLN A 1 93 ? -8.631 -10.264 5.512 1.00 96.69 93 GLN A O 1
ATOM 778 N N . PHE A 1 94 ? -7.300 -9.094 4.117 1.00 97.62 94 PHE A N 1
ATOM 779 C CA . PHE A 1 94 ? -7.755 -7.776 4.519 1.00 97.62 94 PHE A CA 1
ATOM 780 C C . PHE A 1 94 ? -9.165 -7.484 3.992 1.00 97.62 94 PHE A C 1
ATOM 782 O O . PHE A 1 94 ? -9.530 -7.875 2.885 1.00 97.62 94 PHE A O 1
ATOM 789 N N . LYS A 1 95 ? -9.993 -6.836 4.817 1.00 95.19 95 LYS A N 1
ATOM 790 C CA . LYS A 1 95 ? -11.404 -6.538 4.497 1.00 95.19 95 LYS A CA 1
ATOM 791 C C . LYS A 1 95 ? -11.697 -5.047 4.359 1.00 95.19 95 LYS A C 1
ATOM 793 O O . LYS A 1 95 ? -12.797 -4.688 3.947 1.00 95.19 95 LYS A O 1
ATOM 798 N N . GLY A 1 96 ? -10.734 -4.202 4.715 1.00 94.88 96 GLY A N 1
ATOM 799 C CA . GLY A 1 96 ? -10.840 -2.757 4.591 1.00 94.88 96 GLY A CA 1
ATOM 800 C C . GLY A 1 96 ? -10.329 -2.228 3.246 1.00 94.88 96 GLY A C 1
ATOM 801 O O . GLY A 1 96 ? -9.908 -3.001 2.382 1.00 94.88 96 GLY A O 1
ATOM 802 N N . PRO A 1 97 ? -10.342 -0.899 3.076 1.00 97.00 97 PRO A N 1
ATOM 803 C CA . PRO A 1 97 ? -9.744 -0.216 1.938 1.00 97.00 97 PRO A CA 1
ATOM 804 C C . PRO A 1 97 ? -8.226 -0.411 1.818 1.00 97.00 97 PRO A C 1
ATOM 806 O O . PRO A 1 97 ? -7.492 -0.330 2.806 1.00 97.00 97 PRO A O 1
ATOM 809 N N . ILE A 1 98 ? -7.755 -0.609 0.585 1.00 98.12 98 ILE A N 1
ATOM 810 C CA . ILE A 1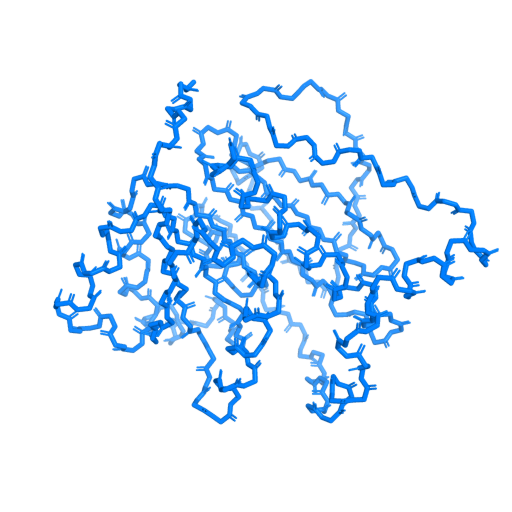 98 ? -6.334 -0.766 0.250 1.00 98.12 98 ILE A CA 1
ATOM 811 C C . ILE A 1 98 ? -5.931 0.295 -0.771 1.00 98.12 98 ILE A C 1
ATOM 813 O O . ILE A 1 98 ? -6.612 0.488 -1.778 1.00 98.12 98 ILE A O 1
ATOM 817 N N . PHE A 1 99 ? -4.806 0.956 -0.521 1.00 97.38 99 PHE A N 1
ATOM 818 C CA . PHE A 1 99 ? -4.199 1.915 -1.435 1.00 97.38 99 PHE A CA 1
ATOM 819 C C . PHE A 1 99 ? -2.779 1.479 -1.814 1.00 97.38 99 PHE A C 1
ATOM 821 O O . PHE A 1 99 ? -1.933 1.344 -0.937 1.00 97.38 99 PHE A O 1
ATOM 828 N N . GLY A 1 100 ? -2.493 1.281 -3.099 1.00 96.00 100 GLY A N 1
AT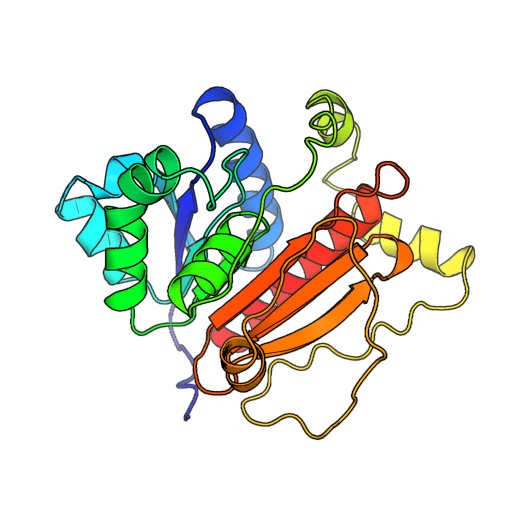OM 829 C CA . GLY A 1 100 ? -1.152 0.978 -3.607 1.00 96.00 100 GLY A CA 1
ATOM 830 C C . GLY A 1 100 ? -0.474 2.186 -4.253 1.00 96.00 100 GLY A C 1
ATOM 831 O O . GLY A 1 100 ? -1.102 2.928 -5.003 1.00 96.00 100 GLY A O 1
ATOM 832 N N . MET A 1 101 ? 0.818 2.387 -4.001 1.00 91.88 101 MET A N 1
ATOM 833 C CA . MET A 1 101 ? 1.612 3.449 -4.631 1.00 91.88 101 MET A CA 1
ATOM 834 C C . MET A 1 101 ? 2.770 2.856 -5.436 1.00 91.88 101 MET A C 1
ATOM 836 O O . MET A 1 101 ? 3.581 2.130 -4.865 1.00 91.88 101 MET A O 1
ATOM 840 N N . CYS A 1 102 ? 2.872 3.195 -6.727 1.00 89.75 102 CYS A N 1
ATOM 841 C CA . CYS A 1 102 ? 3.897 2.695 -7.655 1.00 89.75 102 CYS A CA 1
ATOM 842 C C . CYS A 1 102 ? 4.003 1.158 -7.587 1.00 89.75 102 CYS A C 1
ATOM 844 O O . CYS A 1 102 ? 3.030 0.487 -7.921 1.00 89.75 102 CYS A O 1
ATOM 846 N N . PHE A 1 103 ? 5.086 0.584 -7.053 1.00 91.62 103 PHE A N 1
ATOM 847 C CA . PHE A 1 103 ? 5.193 -0.867 -6.857 1.00 91.62 103 PHE A CA 1
ATOM 848 C C . PHE A 1 103 ? 3.988 -1.472 -6.114 1.00 91.62 103 PHE A C 1
ATOM 850 O O . PHE A 1 103 ? 3.455 -2.495 -6.531 1.00 91.62 103 PHE A O 1
ATOM 857 N N . GLY A 1 104 ? 3.497 -0.826 -5.049 1.00 94.81 104 GLY A N 1
ATOM 858 C CA . GLY A 1 104 ? 2.312 -1.293 -4.327 1.00 94.81 104 GLY A CA 1
ATOM 859 C C . GLY A 1 104 ? 1.045 -1.303 -5.191 1.00 94.81 104 GLY A C 1
ATOM 860 O O . GLY A 1 104 ? 0.158 -2.125 -4.981 1.00 94.81 104 GLY A O 1
ATOM 861 N N . HIS A 1 105 ? 0.956 -0.416 -6.187 1.00 92.88 105 HIS A N 1
ATOM 862 C CA . HIS A 1 105 ? -0.095 -0.461 -7.197 1.00 92.88 105 HIS A CA 1
ATOM 863 C C . HIS A 1 105 ? 0.099 -1.665 -8.128 1.00 92.88 105 HIS A C 1
ATOM 865 O O . HIS A 1 105 ? -0.839 -2.445 -8.268 1.00 92.88 105 HIS A O 1
ATOM 871 N N . HIS A 1 106 ? 1.300 -1.870 -8.680 1.00 90.94 106 HIS A N 1
ATOM 872 C CA . HIS A 1 106 ? 1.613 -3.010 -9.558 1.00 90.94 106 HIS A CA 1
ATOM 873 C C . HIS A 1 106 ? 1.393 -4.362 -8.875 1.00 90.94 106 HIS A C 1
ATOM 875 O O . HIS A 1 106 ? 0.876 -5.286 -9.496 1.00 90.94 106 HIS A O 1
ATOM 881 N N . LEU A 1 107 ? 1.719 -4.467 -7.584 1.00 94.25 107 LEU A N 1
ATOM 882 C CA . LEU A 1 107 ? 1.456 -5.654 -6.772 1.00 94.25 107 LEU A CA 1
ATOM 883 C C . LEU A 1 107 ? -0.040 -5.982 -6.723 1.00 94.25 107 LEU A C 1
ATOM 885 O O . LEU A 1 107 ? -0.421 -7.141 -6.882 1.00 94.25 107 LEU A O 1
ATOM 889 N N . LEU A 1 108 ? -0.894 -4.969 -6.536 1.00 94.06 108 LEU A N 1
ATOM 890 C CA . LEU A 1 108 ? -2.342 -5.160 -6.584 1.00 94.06 108 LEU A CA 1
ATOM 891 C C . LEU A 1 108 ? -2.761 -5.650 -7.966 1.00 94.06 108 LEU A C 1
ATOM 893 O O . LEU A 1 108 ? -3.483 -6.633 -8.054 1.00 94.06 108 LEU A O 1
ATOM 897 N N . GLU A 1 109 ? -2.280 -5.028 -9.039 1.00 89.50 109 GLU A N 1
ATOM 898 C CA . GLU A 1 109 ? -2.649 -5.432 -10.400 1.00 89.50 109 GLU A CA 1
ATOM 899 C C . GLU A 1 109 ? -2.278 -6.883 -10.700 1.00 89.50 109 GLU A C 1
ATOM 901 O O . GLU A 1 109 ? -3.103 -7.660 -11.181 1.00 89.50 109 GLU A O 1
ATOM 906 N N . PHE A 1 110 ? -1.052 -7.262 -10.345 1.00 91.31 110 PHE A N 1
ATOM 907 C CA . PHE A 1 110 ? -0.548 -8.620 -10.484 1.00 91.31 110 PHE A CA 1
ATOM 908 C C . PHE A 1 110 ? -1.443 -9.631 -9.752 1.00 91.31 110 PHE A C 1
ATOM 910 O O . PHE A 1 110 ? -1.804 -10.669 -10.305 1.00 91.31 110 PHE A O 1
ATOM 917 N N . MET A 1 111 ? -1.892 -9.311 -8.533 1.00 92.38 111 MET A N 1
ATOM 918 C CA . MET A 1 111 ? -2.805 -10.172 -7.771 1.00 92.38 111 MET A CA 1
ATOM 919 C C . MET A 1 111 ? -4.186 -10.359 -8.417 1.00 92.38 111 MET A C 1
ATOM 921 O O . MET A 1 111 ? -4.858 -11.347 -8.107 1.00 92.38 111 MET A O 1
ATOM 925 N N . TYR A 1 112 ? -4.597 -9.440 -9.292 1.00 89.00 112 TYR A N 1
ATOM 926 C CA . TYR A 1 112 ? -5.827 -9.516 -10.088 1.00 89.00 112 TYR A CA 1
ATOM 927 C C . TYR A 1 112 ? -5.567 -9.973 -11.535 1.00 89.00 112 TYR A C 1
ATOM 929 O O . TYR A 1 112 ? -6.439 -9.855 -12.391 1.00 89.00 112 TYR A O 1
ATOM 937 N N . GLY A 1 113 ? -4.389 -10.540 -11.816 1.00 85.00 113 GLY A N 1
ATOM 938 C CA . GLY A 1 113 ? -4.086 -11.181 -13.094 1.00 85.00 113 GLY A CA 1
ATOM 939 C C . GLY A 1 113 ? -3.612 -10.236 -14.198 1.00 85.00 113 GLY A C 1
ATOM 940 O O . GLY A 1 113 ? -3.643 -10.628 -15.364 1.00 85.00 113 GLY A O 1
ATOM 941 N N . ALA A 1 114 ? -3.175 -9.014 -13.871 1.00 83.19 114 ALA A N 1
ATOM 942 C CA . ALA A 1 114 ? -2.423 -8.214 -14.836 1.00 83.19 114 ALA A CA 1
ATOM 943 C C . ALA A 1 114 ? -1.080 -8.877 -15.148 1.00 83.19 114 ALA A C 1
ATOM 945 O O . ALA A 1 114 ? -0.361 -9.302 -14.240 1.00 83.19 114 ALA A O 1
ATOM 946 N N . ASP A 1 115 ? -0.714 -8.874 -16.428 1.00 78.75 115 ASP A N 1
ATOM 947 C CA . ASP A 1 115 ? 0.654 -9.139 -16.853 1.00 78.75 115 ASP A CA 1
ATOM 948 C C . ASP A 1 115 ? 1.454 -7.833 -16.760 1.00 78.75 115 ASP A C 1
ATOM 950 O O . ASP A 1 115 ? 1.385 -6.948 -17.621 1.00 78.75 115 ASP A O 1
ATOM 954 N N . VAL A 1 116 ? 2.133 -7.661 -15.629 1.00 71.25 116 VAL A N 1
ATOM 955 C CA . VAL A 1 116 ? 2.988 -6.502 -15.375 1.00 71.25 116 VAL A CA 1
ATOM 956 C C . VAL A 1 116 ? 4.388 -6.858 -15.854 1.00 71.25 116 VAL A C 1
ATOM 958 O O . VAL A 1 116 ? 5.159 -7.436 -15.096 1.00 71.25 116 VAL A O 1
ATOM 961 N N . THR A 1 117 ? 4.715 -6.540 -17.106 1.00 69.94 117 THR A N 1
ATOM 962 C CA . THR A 1 117 ? 6.071 -6.753 -17.634 1.00 69.94 117 THR A CA 1
ATOM 963 C C . THR A 1 117 ? 7.021 -5.620 -17.238 1.00 69.94 117 THR A C 1
ATOM 965 O O . THR A 1 117 ? 6.595 -4.520 -16.872 1.00 69.94 117 THR A O 1
ATOM 968 N N . GLU A 1 118 ? 8.317 -5.932 -17.271 1.00 58.22 118 GLU A N 1
ATOM 969 C CA . GLU A 1 118 ? 9.430 -5.100 -16.813 1.00 58.22 118 GLU A CA 1
ATOM 970 C C . GLU A 1 118 ? 9.315 -3.637 -17.280 1.00 58.22 118 GLU A C 1
ATOM 972 O O . GLU A 1 118 ? 9.104 -3.337 -18.460 1.00 58.22 118 GLU A O 1
ATOM 977 N N . GLN A 1 119 ? 9.469 -2.705 -16.337 1.00 50.25 119 GLN A N 1
ATOM 978 C CA . GLN A 1 119 ? 9.754 -1.320 -16.684 1.00 50.25 119 GLN A CA 1
ATOM 979 C C . GLN A 1 119 ? 11.225 -1.247 -17.089 1.00 50.25 119 GLN A C 1
ATOM 981 O O . GLN A 1 119 ? 12.080 -1.745 -16.359 1.00 50.25 119 GLN A O 1
ATOM 986 N N . ILE A 1 120 ? 11.529 -0.609 -18.223 1.00 42.59 120 ILE A N 1
ATOM 987 C CA . ILE A 1 120 ? 12.909 -0.206 -18.519 1.00 42.59 120 ILE A CA 1
ATOM 988 C C . ILE A 1 120 ? 13.402 0.560 -17.282 1.00 42.59 120 ILE A C 1
ATOM 990 O O . ILE A 1 120 ? 12.692 1.483 -16.868 1.00 42.59 120 ILE A O 1
ATOM 994 N N . PRO A 1 121 ? 14.548 0.189 -16.678 1.00 36.97 121 PRO A N 1
ATOM 995 C CA . PRO A 1 121 ? 15.087 0.904 -15.534 1.00 36.97 121 PRO A CA 1
ATOM 996 C C . PRO A 1 121 ? 15.264 2.360 -15.948 1.00 36.97 121 PRO A C 1
ATOM 998 O O . PRO A 1 121 ? 16.128 2.684 -16.760 1.00 36.97 121 PRO A O 1
ATOM 1001 N N . VAL A 1 122 ? 14.393 3.236 -15.461 1.00 41.25 122 VAL A N 1
ATOM 1002 C CA . VAL A 1 122 ? 14.683 4.662 -15.484 1.00 41.25 122 VAL A CA 1
ATOM 1003 C C . VAL A 1 122 ? 15.682 4.823 -14.360 1.00 41.25 122 VAL A C 1
ATOM 1005 O O . VAL A 1 122 ? 15.374 4.400 -13.241 1.00 41.25 122 VAL A O 1
ATOM 1008 N N . ASP A 1 123 ? 16.884 5.313 -14.671 1.00 39.47 123 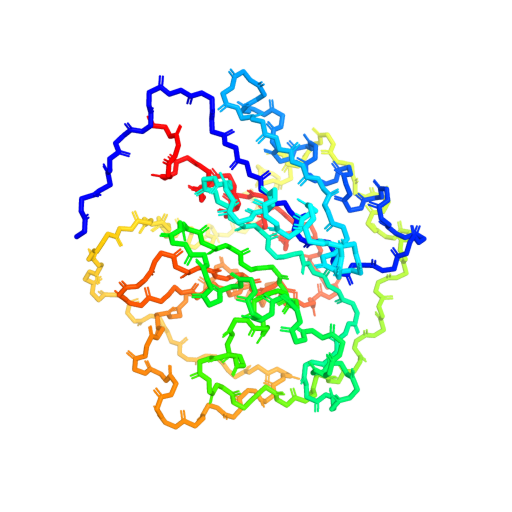ASP A N 1
ATOM 1009 C CA . ASP A 1 123 ? 17.919 5.582 -13.678 1.00 39.47 123 ASP A CA 1
ATOM 1010 C C . ASP A 1 123 ? 17.252 6.242 -12.474 1.00 39.47 123 ASP A C 1
ATOM 1012 O O . ASP A 1 123 ? 16.687 7.334 -12.563 1.00 39.47 123 ASP A O 1
ATOM 1016 N N . PHE A 1 124 ? 17.191 5.482 -11.379 1.00 40.81 124 PHE A N 1
ATOM 1017 C CA . PHE A 1 124 ? 16.449 5.857 -10.189 1.00 40.81 124 PHE A CA 1
ATOM 1018 C C . PHE A 1 124 ? 16.939 7.247 -9.810 1.00 40.81 124 PHE A C 1
ATOM 1020 O O . PHE A 1 124 ? 18.149 7.401 -9.616 1.00 40.81 124 PHE A O 1
ATOM 1027 N N . PHE A 1 125 ? 16.031 8.233 -9.744 1.00 39.94 125 PHE A N 1
ATOM 1028 C CA . PHE A 1 125 ? 16.336 9.590 -9.289 1.00 39.94 125 PHE A CA 1
ATOM 1029 C C . PHE A 1 125 ? 17.406 9.501 -8.216 1.00 39.94 125 PHE A C 1
ATOM 1031 O O . PHE A 1 125 ? 17.192 8.852 -7.178 1.00 39.94 125 PHE A O 1
ATOM 1038 N N . ASN A 1 126 ? 18.572 10.092 -8.490 1.00 40.00 126 ASN A N 1
ATOM 1039 C CA . ASN A 1 126 ? 19.624 10.125 -7.504 1.00 40.00 126 ASN A CA 1
ATOM 1040 C C . ASN A 1 126 ? 18.967 10.751 -6.288 1.00 40.00 126 ASN A C 1
ATOM 1042 O O . ASN A 1 126 ? 18.370 11.821 -6.373 1.00 40.00 126 ASN A O 1
ATOM 1046 N N . SER A 1 127 ? 18.934 10.012 -5.184 1.00 42.44 127 SER A N 1
ATOM 1047 C CA . SER A 1 127 ? 17.972 10.272 -4.116 1.00 42.44 127 SER A CA 1
ATOM 1048 C C .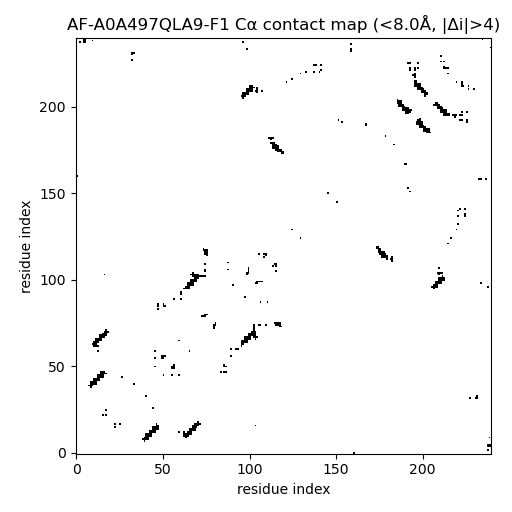 SER A 1 127 ? 18.070 11.721 -3.580 1.00 42.44 127 SER A C 1
ATOM 1050 O O . SER A 1 127 ? 17.161 12.202 -2.915 1.00 42.44 127 SER A O 1
ATOM 1052 N N . GLN A 1 128 ? 19.155 12.428 -3.891 1.00 38.28 128 GLN A N 1
ATOM 1053 C CA . GLN A 1 128 ? 19.391 13.851 -3.683 1.00 38.28 128 GLN A CA 1
ATOM 1054 C C . GLN A 1 128 ? 18.387 14.805 -4.368 1.00 38.28 128 GLN A C 1
ATOM 1056 O O . GLN A 1 128 ? 18.079 15.832 -3.773 1.00 38.28 128 GLN A O 1
ATOM 1061 N N . ASP A 1 129 ? 17.784 14.479 -5.512 1.00 38.72 129 ASP A N 1
ATOM 1062 C CA . ASP A 1 129 ? 16.895 15.425 -6.220 1.00 38.72 129 ASP A CA 1
ATOM 1063 C C . ASP A 1 129 ? 15.535 15.595 -5.517 1.00 38.72 129 ASP A C 1
ATOM 1065 O O . ASP A 1 129 ? 14.986 16.693 -5.416 1.00 38.72 129 ASP A O 1
ATOM 1069 N N . LEU A 1 130 ? 15.034 14.529 -4.884 1.00 38.38 130 LEU A N 1
ATOM 1070 C CA . LEU A 1 130 ? 13.891 14.615 -3.966 1.00 38.38 130 LEU A CA 1
ATOM 1071 C C . LEU A 1 130 ? 14.252 15.353 -2.662 1.00 38.38 130 LEU A C 1
ATOM 1073 O O . LEU A 1 130 ? 13.369 15.847 -1.967 1.00 38.38 130 LEU A O 1
ATOM 1077 N N . ILE A 1 131 ? 15.539 15.429 -2.296 1.00 34.31 131 ILE A N 1
ATOM 1078 C CA . ILE A 1 131 ? 16.002 16.144 -1.093 1.00 34.31 131 ILE A CA 1
ATOM 1079 C C . ILE A 1 131 ? 15.974 17.664 -1.317 1.00 34.31 131 ILE A C 1
ATOM 1081 O O . ILE A 1 131 ? 15.758 18.393 -0.351 1.00 34.31 131 ILE A O 1
ATOM 1085 N N . SER A 1 132 ? 16.119 18.142 -2.560 1.00 39.44 132 SER A N 1
ATOM 1086 C CA . SER A 1 132 ? 16.009 19.572 -2.892 1.00 39.44 132 SER A CA 1
ATOM 1087 C C . SER A 1 132 ? 14.580 20.094 -3.027 1.00 39.44 132 SER A C 1
ATOM 1089 O O . SER A 1 132 ? 14.382 21.309 -2.991 1.00 39.44 132 SER A O 1
ATOM 1091 N N . ILE A 1 133 ? 13.578 19.218 -3.157 1.00 41.25 133 ILE A N 1
ATOM 1092 C CA . ILE A 1 133 ? 12.177 19.650 -3.147 1.00 41.25 133 ILE A CA 1
ATOM 1093 C C . ILE A 1 133 ? 11.866 20.146 -1.737 1.00 41.25 133 ILE A C 1
ATOM 1095 O O . ILE A 1 133 ? 11.939 19.387 -0.776 1.00 41.25 133 ILE A O 1
ATOM 1099 N N . ASP A 1 134 ? 11.536 21.429 -1.594 1.00 43.66 134 ASP A N 1
ATOM 1100 C CA . ASP A 1 134 ? 11.121 21.991 -0.312 1.00 43.66 134 ASP A CA 1
ATOM 1101 C C . ASP A 1 134 ? 9.754 21.423 0.091 1.00 43.66 134 ASP A C 1
ATOM 1103 O O . ASP A 1 134 ? 8.682 21.926 -0.256 1.00 43.66 134 ASP A O 1
ATOM 1107 N N . TRP A 1 135 ? 9.830 20.338 0.853 1.00 42.31 135 TRP A N 1
ATOM 1108 C CA . TRP A 1 135 ? 8.727 19.549 1.377 1.00 42.31 135 TRP A CA 1
ATOM 1109 C C . TRP A 1 135 ? 7.669 20.365 2.139 1.00 42.31 135 TRP A C 1
ATOM 1111 O O . TRP A 1 135 ? 6.530 19.919 2.268 1.00 42.31 135 TRP A O 1
ATOM 1121 N N . GLN A 1 136 ? 8.013 21.551 2.659 1.00 42.28 136 GLN A N 1
ATOM 1122 C CA . GLN A 1 136 ? 7.078 22.404 3.404 1.00 42.28 136 GLN A CA 1
ATOM 1123 C C . GLN A 1 136 ? 6.268 23.353 2.510 1.00 42.28 136 GLN A C 1
ATOM 1125 O O . GLN A 1 136 ? 5.276 23.916 2.973 1.00 42.28 136 GLN A O 1
ATOM 1130 N N . ASN A 1 137 ? 6.659 23.527 1.245 1.00 42.31 137 ASN A N 1
ATOM 1131 C CA . ASN A 1 137 ? 6.081 24.507 0.323 1.00 42.31 137 ASN A CA 1
ATOM 1132 C C . ASN A 1 137 ? 5.330 23.872 -0.867 1.00 42.31 137 ASN A C 1
ATOM 1134 O O . ASN A 1 137 ? 5.015 24.569 -1.831 1.00 42.31 137 ASN A O 1
ATOM 1138 N N . SER A 1 138 ? 4.981 22.582 -0.800 1.00 41.16 138 SER A N 1
ATOM 1139 C CA . SER A 1 138 ? 4.257 21.866 -1.868 1.00 41.16 138 SER A CA 1
ATOM 1140 C C . SER A 1 138 ? 2.923 22.512 -2.271 1.00 41.16 138 SER A C 1
ATOM 1142 O O . SER A 1 138 ? 2.593 22.528 -3.452 1.00 41.16 138 SER A O 1
ATOM 1144 N N . SER A 1 139 ? 2.207 23.147 -1.338 1.00 44.56 139 SER A N 1
ATOM 1145 C CA . SER A 1 139 ? 0.982 23.908 -1.637 1.00 44.56 139 SER A CA 1
ATOM 1146 C C . SER A 1 139 ? 1.225 25.176 -2.467 1.00 44.56 139 SER A C 1
ATOM 1148 O O . SER A 1 139 ? 0.359 25.580 -3.235 1.00 44.56 139 SER A O 1
ATOM 1150 N N . LYS A 1 140 ? 2.410 25.794 -2.371 1.00 44.78 140 LYS A N 1
ATOM 1151 C CA . LYS A 1 140 ? 2.786 26.966 -3.185 1.00 44.78 140 LYS A CA 1
ATOM 1152 C C . LYS A 1 140 ? 3.264 26.581 -4.587 1.00 44.78 140 LYS A C 1
ATOM 1154 O O . LYS A 1 140 ? 3.235 27.413 -5.490 1.00 44.78 140 LYS A O 1
ATOM 1159 N N . LEU A 1 141 ? 3.724 25.340 -4.771 1.00 42.19 141 LEU A N 1
ATOM 1160 C CA . LEU A 1 141 ? 4.120 24.813 -6.080 1.00 42.19 141 LEU A CA 1
ATOM 1161 C C . LEU A 1 141 ? 2.898 24.618 -6.993 1.00 42.19 141 LEU A C 1
ATOM 1163 O O . LEU A 1 141 ? 2.987 24.939 -8.177 1.00 42.19 141 LEU A O 1
ATOM 1167 N N . GLU A 1 142 ? 1.748 24.208 -6.442 1.00 43.72 142 GLU A N 1
ATOM 1168 C CA . GLU A 1 142 ? 0.476 24.152 -7.181 1.00 43.72 142 GLU A CA 1
ATOM 1169 C C . GLU A 1 142 ? 0.047 25.549 -7.682 1.00 43.72 142 GLU A C 1
ATOM 1171 O O . GLU A 1 142 ? -0.201 25.716 -8.875 1.00 43.72 142 GLU A O 1
ATOM 1176 N N . GLU A 1 143 ? 0.071 26.580 -6.823 1.00 47.00 143 GLU A N 1
ATOM 1177 C CA . GLU A 1 143 ? -0.290 27.965 -7.196 1.00 47.00 143 GLU A CA 1
ATOM 1178 C C . GLU A 1 143 ? 0.666 28.599 -8.224 1.00 47.00 143 GLU A C 1
ATOM 1180 O O . GLU A 1 143 ? 0.254 29.420 -9.049 1.00 47.00 143 GLU A O 1
ATOM 1185 N N . LYS A 1 144 ? 1.963 28.261 -8.176 1.00 43.38 144 LYS A N 1
ATOM 1186 C CA . LYS A 1 144 ? 2.956 28.806 -9.114 1.00 43.38 144 LYS A CA 1
ATOM 1187 C C . LYS A 1 144 ? 2.773 28.225 -10.518 1.00 43.38 144 LYS A C 1
ATOM 1189 O O . LYS A 1 144 ? 2.786 28.982 -11.483 1.00 43.38 144 LYS A O 1
ATOM 1194 N N . HIS A 1 145 ? 2.532 26.919 -10.633 1.00 43.44 145 HIS A N 1
ATOM 1195 C CA . HIS A 1 145 ? 2.262 26.277 -11.924 1.00 43.44 145 HIS A CA 1
ATOM 1196 C C . HIS A 1 145 ? 0.881 26.632 -12.500 1.00 43.44 145 HIS A C 1
ATOM 1198 O O . HIS A 1 145 ? 0.721 26.640 -13.721 1.00 43.44 145 HIS A O 1
ATOM 1204 N N . GLU A 1 146 ? -0.095 26.983 -11.655 1.00 45.97 146 GLU A N 1
ATOM 1205 C CA . GLU A 1 146 ? -1.426 27.450 -12.076 1.00 45.97 146 GLU A CA 1
ATOM 1206 C C . GLU A 1 146 ? -1.378 28.764 -12.881 1.00 45.97 146 GLU A C 1
ATOM 1208 O O . GLU A 1 146 ? -2.256 29.017 -13.707 1.00 45.97 146 GLU A O 1
ATOM 1213 N N . LYS A 1 147 ? -0.334 29.586 -12.695 1.00 48.75 147 LYS A N 1
ATOM 1214 C CA . LYS A 1 147 ? -0.148 30.841 -13.444 1.00 48.75 147 LYS A CA 1
ATOM 1215 C C . LYS A 1 147 ? 0.485 30.653 -14.823 1.00 48.75 147 LYS A C 1
ATOM 1217 O O . LYS A 1 147 ? 0.192 31.442 -15.719 1.00 48.75 147 LYS A O 1
ATOM 1222 N N . ASP A 1 148 ? 1.300 29.615 -15.000 1.00 44.12 148 ASP A N 1
ATOM 1223 C CA . ASP A 1 148 ? 2.129 29.444 -16.201 1.00 44.12 148 ASP A CA 1
ATOM 1224 C C . ASP A 1 148 ? 1.518 28.484 -17.240 1.00 44.12 148 ASP A C 1
ATOM 1226 O O . ASP A 1 148 ? 1.922 28.484 -18.405 1.00 44.12 148 ASP A O 1
ATOM 1230 N N . HIS A 1 149 ? 0.487 27.709 -16.878 1.00 39.69 149 HIS A N 1
ATOM 1231 C CA . HIS A 1 149 ? -0.171 26.774 -17.793 1.00 39.69 149 HIS A CA 1
ATOM 1232 C C . HIS A 1 149 ? -1.698 26.784 -17.649 1.00 39.69 149 HIS A C 1
ATOM 1234 O O . HIS A 1 149 ? -2.238 26.821 -16.547 1.00 39.69 149 HIS A O 1
ATOM 1240 N N . LYS A 1 150 ? -2.421 26.712 -18.783 1.00 40.25 150 LYS A N 1
ATOM 1241 C CA . LYS A 1 150 ? -3.877 26.486 -18.796 1.00 40.25 150 LYS A CA 1
ATOM 1242 C C . LYS A 1 150 ? -4.182 25.265 -17.932 1.00 40.25 150 LYS A C 1
ATOM 1244 O O . LYS A 1 150 ? -3.699 24.182 -18.251 1.00 40.25 150 LYS A O 1
ATOM 1249 N N . LYS A 1 151 ? -4.980 25.485 -16.880 1.00 34.44 151 LYS A N 1
ATOM 1250 C CA . LYS A 1 151 ? -5.538 24.503 -15.941 1.00 34.44 151 LYS A CA 1
ATOM 1251 C C . LYS A 1 151 ? -5.497 23.082 -16.533 1.00 34.44 151 LYS A C 1
ATOM 1253 O O . LYS A 1 151 ? -6.289 22.808 -17.442 1.00 34.44 151 LYS A O 1
ATOM 1258 N N . PRO A 1 152 ? -4.619 22.173 -16.060 1.00 35.00 152 PRO A N 1
ATOM 1259 C CA . PRO A 1 152 ? -4.876 20.756 -16.253 1.00 35.00 152 PRO A CA 1
ATOM 1260 C C . PRO A 1 152 ? -6.283 20.534 -15.721 1.00 35.00 152 PRO A C 1
ATOM 1262 O O . PRO A 1 152 ? -6.634 21.081 -14.672 1.00 35.00 152 PRO A O 1
ATOM 1265 N N . SER A 1 153 ? -7.120 19.811 -16.453 1.00 37.28 153 SER A N 1
ATOM 1266 C CA . SER A 1 153 ? -8.414 19.406 -15.936 1.00 37.28 153 SER A CA 1
ATOM 1267 C C . SER A 1 153 ? -8.165 18.480 -14.745 1.00 37.28 153 SER A C 1
ATOM 1269 O O . SER A 1 153 ? -8.165 17.260 -14.894 1.00 37.28 153 SER A O 1
ATOM 1271 N N . SER A 1 154 ? -7.948 19.061 -13.562 1.00 39.12 154 SER A N 1
ATOM 1272 C CA . SER A 1 154 ? -8.102 18.438 -12.255 1.00 39.12 154 SER A CA 1
ATOM 1273 C C . SER A 1 154 ? -9.586 18.128 -12.093 1.00 39.12 154 SER A C 1
ATOM 1275 O O . SER A 1 154 ? -10.312 18.712 -11.296 1.00 39.12 154 SER A O 1
ATOM 1277 N N . THR A 1 155 ? -10.073 17.258 -12.972 1.00 37.47 155 THR A N 1
ATOM 1278 C CA . THR A 1 155 ? -11.405 16.700 -12.907 1.00 37.47 155 THR A CA 1
ATOM 1279 C C . THR A 1 155 ? -11.474 15.997 -11.571 1.00 37.47 155 THR A C 1
ATOM 1281 O O . THR A 1 155 ? -10.596 15.212 -11.210 1.00 37.47 155 THR A O 1
ATOM 1284 N N . ASP A 1 156 ? -12.466 16.403 -10.790 1.00 43.25 156 ASP A N 1
ATOM 1285 C CA . ASP A 1 156 ? -12.759 15.889 -9.470 1.00 43.25 156 ASP A CA 1
ATOM 1286 C C . ASP A 1 156 ? -12.548 14.369 -9.426 1.00 43.25 156 ASP A C 1
ATOM 1288 O O . ASP A 1 156 ? -13.381 13.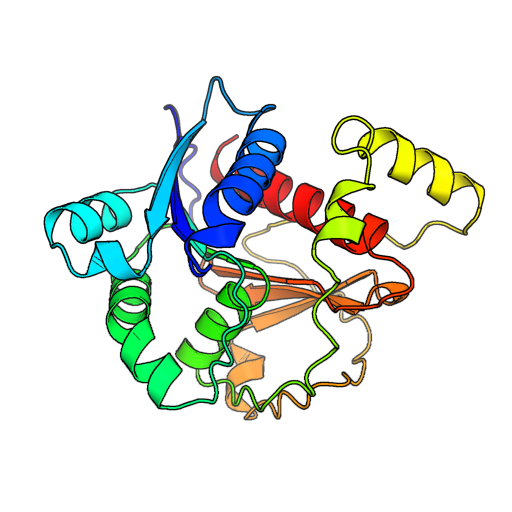608 -9.920 1.00 43.25 156 ASP A O 1
ATOM 1292 N N . ILE A 1 157 ? -11.447 13.911 -8.815 1.00 43.50 157 ILE A N 1
ATOM 1293 C CA . ILE A 1 157 ? -11.317 12.509 -8.408 1.00 43.50 157 ILE A CA 1
ATOM 1294 C C . ILE A 1 157 ? -12.347 12.316 -7.297 1.00 43.50 157 ILE A C 1
ATOM 1296 O O . ILE A 1 157 ? -12.059 12.483 -6.109 1.00 43.50 157 ILE A O 1
ATOM 1300 N N . LYS A 1 158 ? -13.590 12.052 -7.691 1.00 44.91 158 LYS A N 1
ATOM 1301 C CA . LYS A 1 158 ? -14.665 11.696 -6.780 1.00 44.91 158 LYS A CA 1
ATOM 1302 C C . LYS A 1 158 ? -14.500 10.222 -6.503 1.00 44.91 158 LYS A C 1
ATOM 1304 O O . LYS A 1 158 ? -14.973 9.403 -7.271 1.00 44.91 158 LYS A O 1
ATOM 1309 N N . PHE A 1 159 ? -13.839 9.874 -5.407 1.00 46.88 159 PHE A N 1
ATOM 1310 C CA . PHE A 1 159 ? -13.994 8.539 -4.847 1.00 46.88 159 PHE A CA 1
ATOM 1311 C C . PHE A 1 159 ? -15.503 8.327 -4.632 1.00 46.88 159 PHE A C 1
ATOM 1313 O O . PHE A 1 159 ? -16.148 9.096 -3.922 1.00 46.88 159 PHE A O 1
ATOM 1320 N N . SER A 1 160 ? -16.102 7.387 -5.357 1.00 39.94 160 SER A N 1
ATOM 1321 C CA . SER A 1 160 ? -17.542 7.132 -5.326 1.00 39.94 160 SER A CA 1
ATOM 1322 C C . SER A 1 160 ? -17.805 5.630 -5.504 1.00 39.94 160 SER A C 1
ATOM 1324 O O . SER A 1 160 ? -17.060 4.968 -6.234 1.00 39.94 160 SER A O 1
ATOM 1326 N N . PRO A 1 161 ? -18.864 5.072 -4.881 1.00 38.34 161 PRO A N 1
ATOM 1327 C CA . PRO A 1 161 ? -19.290 3.687 -5.095 1.00 38.34 161 PRO A CA 1
ATOM 1328 C C . PRO A 1 161 ? -19.872 3.403 -6.494 1.00 38.34 161 PRO A C 1
ATOM 1330 O O . PRO A 1 161 ? -20.073 2.237 -6.822 1.00 38.34 161 PRO A O 1
ATOM 1333 N N . LYS A 1 162 ? -20.203 4.433 -7.287 1.00 37.09 162 LYS A N 1
ATOM 1334 C CA . LYS A 1 162 ? -20.711 4.348 -8.669 1.00 37.09 162 LYS A CA 1
ATOM 1335 C C . LYS A 1 162 ? -20.342 5.636 -9.411 1.00 37.09 162 LYS A C 1
ATOM 1337 O O . LYS A 1 162 ? -20.864 6.697 -9.070 1.00 37.09 162 LYS A O 1
ATOM 1342 N N . ILE A 1 163 ? -19.445 5.571 -10.389 1.00 40.91 163 ILE A N 1
ATOM 1343 C CA . ILE A 1 163 ? -19.102 6.732 -11.224 1.00 40.91 163 ILE A CA 1
ATOM 1344 C C . ILE A 1 163 ? -19.552 6.443 -12.646 1.00 40.91 163 ILE A C 1
ATOM 1346 O O . ILE A 1 163 ? -19.122 5.464 -13.251 1.00 40.91 163 ILE A O 1
ATOM 1350 N N . GLU A 1 164 ? -20.452 7.296 -13.123 1.00 31.62 164 GLU A N 1
ATOM 1351 C CA . GLU A 1 164 ? -20.884 7.373 -14.511 1.00 31.62 164 GLU A CA 1
ATOM 1352 C C . GLU A 1 164 ? -19.749 7.884 -15.405 1.00 31.62 164 GLU A C 1
ATOM 1354 O O . GLU A 1 164 ? -18.925 8.713 -15.013 1.00 31.62 164 GLU A O 1
ATOM 1359 N N . GLU A 1 165 ? -19.737 7.319 -16.605 1.00 34.91 165 GLU A N 1
ATOM 1360 C CA . GLU A 1 165 ? -18.790 7.459 -17.703 1.00 34.91 165 GLU A CA 1
ATOM 1361 C C . GLU A 1 165 ? -18.172 8.857 -17.863 1.00 34.91 165 GLU A C 1
ATOM 1363 O O . GLU A 1 165 ? -18.828 9.820 -18.245 1.00 34.91 165 GLU A O 1
ATOM 1368 N N . ASN A 1 166 ? -16.854 8.937 -17.688 1.00 29.61 166 ASN A N 1
ATOM 1369 C CA . ASN A 1 166 ? -16.011 9.872 -18.429 1.00 29.61 166 ASN A CA 1
ATOM 1370 C C . ASN A 1 166 ? -14.746 9.118 -18.843 1.00 29.61 166 ASN A C 1
ATOM 1372 O O . ASN A 1 166 ? -13.733 9.114 -18.146 1.00 29.61 166 ASN A O 1
ATOM 1376 N N . ILE A 1 167 ? -14.846 8.412 -19.969 1.00 33.00 167 ILE A N 1
ATOM 1377 C CA . ILE A 1 167 ? -13.736 7.677 -20.579 1.00 33.00 167 ILE A CA 1
ATOM 1378 C C . ILE A 1 167 ? -12.808 8.701 -21.247 1.00 33.00 167 ILE A C 1
ATOM 1380 O O . ILE A 1 167 ? -13.020 9.118 -22.387 1.00 33.00 167 ILE A O 1
ATOM 1384 N N . GLY A 1 168 ? -11.786 9.134 -20.510 1.00 32.25 168 GLY A N 1
ATOM 1385 C CA . GLY A 1 168 ? -10.623 9.827 -21.060 1.00 32.25 168 GLY A CA 1
ATOM 1386 C C . GLY A 1 168 ? -9.739 8.857 -21.850 1.00 32.25 168 GLY A C 1
ATOM 1387 O O . GLY A 1 168 ? -9.603 7.691 -21.492 1.00 32.25 168 GLY A O 1
ATOM 1388 N N . LYS A 1 169 ? -9.191 9.338 -22.968 1.00 34.16 169 LYS A N 1
ATOM 1389 C CA . LYS A 1 169 ? -8.443 8.583 -23.987 1.00 34.16 169 LYS A CA 1
ATOM 1390 C C . LYS A 1 169 ? -7.324 7.690 -23.430 1.00 34.16 169 LYS A C 1
ATOM 1392 O O . LYS A 1 169 ? -6.563 8.086 -22.559 1.00 34.16 169 LYS A O 1
ATOM 1397 N N . ILE A 1 170 ? -7.189 6.523 -24.061 1.00 33.38 170 ILE A N 1
ATOM 1398 C CA . ILE A 1 170 ? -6.113 5.538 -23.888 1.00 33.38 170 ILE A CA 1
ATOM 1399 C C . ILE A 1 170 ? -4.772 6.169 -24.302 1.00 33.38 170 ILE A C 1
ATOM 1401 O O . ILE A 1 170 ? -4.628 6.596 -25.449 1.00 33.38 170 ILE A O 1
ATOM 1405 N N . VAL A 1 171 ? -3.796 6.202 -23.392 1.00 33.88 171 VAL A N 1
ATOM 1406 C CA . VAL A 1 171 ? -2.424 6.667 -23.655 1.00 33.88 171 VAL A CA 1
ATOM 1407 C C . VAL A 1 171 ? -1.458 5.486 -23.525 1.00 33.88 171 VAL A C 1
ATOM 1409 O O . VAL A 1 171 ? -1.518 4.727 -22.560 1.00 33.88 171 VAL A O 1
ATOM 1412 N N . ASN A 1 172 ? -0.584 5.316 -24.522 1.00 30.72 172 ASN A N 1
ATOM 1413 C CA . ASN A 1 172 ? 0.451 4.280 -24.545 1.00 30.72 172 ASN A CA 1
ATOM 1414 C C . ASN A 1 172 ? 1.607 4.645 -23.602 1.00 30.72 172 ASN A C 1
ATOM 1416 O O . ASN A 1 172 ? 2.120 5.765 -23.631 1.00 30.72 172 ASN A O 1
ATOM 1420 N N . HIS A 1 173 ? 2.016 3.674 -22.789 1.00 37.16 173 HIS A N 1
ATOM 1421 C CA . HIS A 1 173 ? 2.983 3.819 -21.705 1.00 37.16 173 HIS A CA 1
ATOM 1422 C C . HIS A 1 173 ? 4.373 3.288 -22.129 1.00 37.16 173 HIS A C 1
ATOM 1424 O O . HIS A 1 173 ? 4.443 2.319 -22.883 1.00 37.16 173 HIS A O 1
ATOM 1430 N N . PRO A 1 174 ? 5.496 3.857 -21.640 1.00 35.56 174 PRO A N 1
ATOM 1431 C CA . PRO A 1 174 ? 6.844 3.273 -21.773 1.00 35.56 174 PRO A CA 1
ATOM 1432 C C . PRO A 1 174 ? 7.095 2.036 -20.878 1.00 35.56 174 PRO A C 1
ATOM 1434 O O . PRO A 1 174 ? 8.227 1.609 -20.698 1.00 35.56 174 PRO A O 1
ATOM 1437 N N . SER A 1 175 ? 6.032 1.442 -20.341 1.00 41.72 175 SER A N 1
ATOM 1438 C CA . SER A 1 175 ? 5.986 0.102 -19.760 1.00 41.72 175 SER A CA 1
ATOM 1439 C C . SER A 1 175 ? 4.822 -0.586 -20.446 1.00 41.72 175 SER A C 1
ATOM 1441 O O . SER A 1 175 ? 3.737 -0.018 -20.594 1.00 41.72 175 SER A O 1
ATOM 1443 N N . LYS A 1 176 ? 5.066 -1.781 -20.961 1.00 40.56 176 LYS A N 1
ATOM 1444 C CA . LYS A 1 176 ? 4.037 -2.524 -21.665 1.00 40.56 176 LYS A CA 1
ATOM 1445 C C . LYS A 1 176 ? 3.322 -3.373 -20.621 1.00 40.56 176 LYS A C 1
ATOM 1447 O O . LYS A 1 176 ? 3.605 -4.553 -20.468 1.00 40.56 176 LYS A O 1
ATOM 1452 N N . ILE A 1 177 ? 2.422 -2.761 -19.849 1.00 45.75 177 ILE A N 1
ATOM 1453 C CA . ILE A 1 177 ? 1.410 -3.563 -19.158 1.00 45.75 177 ILE A CA 1
ATOM 1454 C C . ILE A 1 177 ? 0.522 -4.114 -20.275 1.00 45.75 177 ILE A C 1
ATOM 1456 O O . ILE A 1 177 ? -0.408 -3.451 -20.745 1.00 45.75 177 ILE A O 1
ATOM 1460 N N . ASP A 1 178 ? 0.891 -5.287 -20.786 1.00 42.06 178 ASP A N 1
ATOM 1461 C CA . ASP A 1 178 ? 0.092 -6.034 -21.740 1.00 42.06 178 ASP A CA 1
ATOM 1462 C C . ASP A 1 178 ? -1.080 -6.607 -20.946 1.00 42.06 178 ASP A C 1
ATOM 1464 O O . ASP A 1 178 ? -1.059 -7.721 -20.442 1.00 42.06 178 ASP A O 1
ATOM 1468 N N . TYR A 1 179 ? -2.119 -5.794 -20.761 1.00 42.19 179 TYR A N 1
ATOM 1469 C CA . TYR A 1 179 ? -3.319 -6.249 -20.078 1.00 42.19 179 TYR A CA 1
ATOM 1470 C C . TYR A 1 179 ? -3.874 -7.476 -20.803 1.00 42.19 179 TYR A C 1
ATOM 1472 O O . TYR A 1 179 ? -4.364 -7.367 -21.932 1.00 42.19 179 TYR A O 1
ATOM 1480 N N . ILE A 1 180 ? -3.867 -8.627 -20.130 1.00 43.41 180 ILE A N 1
ATOM 1481 C CA . ILE A 1 180 ? -4.742 -9.734 -20.507 1.00 43.41 180 ILE A CA 1
ATOM 1482 C C . ILE A 1 180 ? -6.168 -9.154 -20.501 1.00 43.41 180 ILE A C 1
ATOM 1484 O O . ILE A 1 180 ? -6.519 -8.468 -19.536 1.00 43.41 180 ILE A O 1
ATOM 1488 N N . PRO A 1 181 ? -6.995 -9.369 -21.543 1.00 42.84 181 PRO A N 1
ATOM 1489 C CA . PRO A 1 181 ? -8.310 -8.734 -21.678 1.00 42.84 181 PRO A CA 1
ATOM 1490 C C . PRO A 1 181 ? -9.194 -8.793 -20.421 1.00 42.84 181 PRO A C 1
ATOM 1492 O O . PRO A 1 181 ? -9.932 -7.848 -20.165 1.00 42.84 181 PRO A O 1
ATOM 1495 N N . LEU A 1 182 ? -9.041 -9.839 -19.600 1.00 45.78 182 LEU A N 1
ATOM 1496 C CA . LEU A 1 182 ? -9.738 -10.038 -18.324 1.00 45.78 182 LEU A CA 1
ATOM 1497 C C . LEU A 1 182 ? -9.439 -8.965 -17.254 1.00 45.78 182 LEU A C 1
ATOM 1499 O O . LEU A 1 182 ? -10.306 -8.671 -16.443 1.00 45.78 182 LEU A O 1
ATOM 1503 N N . PHE A 1 183 ? -8.264 -8.326 -17.259 1.00 53.03 183 PHE A N 1
ATOM 1504 C CA . PHE A 1 183 ? -7.892 -7.332 -16.240 1.00 53.03 183 PHE A CA 1
ATOM 1505 C C . PHE A 1 183 ? -8.650 -5.999 -16.377 1.00 53.03 183 PHE A C 1
ATOM 1507 O O . PHE A 1 183 ? -8.914 -5.303 -15.394 1.00 53.03 183 PHE A O 1
ATOM 1514 N N . ARG A 1 184 ? -9.027 -5.618 -17.607 1.00 59.03 184 ARG A N 1
ATOM 1515 C CA . ARG A 1 184 ? -9.737 -4.349 -17.871 1.00 59.03 184 ARG A CA 1
ATOM 1516 C C . ARG A 1 184 ? -11.158 -4.339 -17.306 1.00 59.03 184 ARG A C 1
ATOM 1518 O O . ARG A 1 184 ? -11.743 -3.270 -17.093 1.00 59.03 184 ARG A O 1
ATOM 1525 N N . ASP A 1 185 ? -11.708 -5.514 -17.039 1.00 73.19 185 ASP A N 1
ATOM 1526 C CA . ASP A 1 185 ? -13.071 -5.637 -16.549 1.00 73.19 185 ASP A CA 1
ATOM 1527 C C . ASP A 1 185 ? -13.179 -5.311 -15.058 1.00 73.19 185 ASP A C 1
ATOM 1529 O O . ASP A 1 185 ? -14.225 -4.808 -14.649 1.00 73.19 185 ASP A O 1
ATOM 1533 N N . ASP A 1 186 ? -12.093 -5.415 -14.289 1.00 82.19 186 ASP A N 1
ATOM 1534 C CA . ASP A 1 186 ? -12.122 -5.210 -12.837 1.00 82.19 186 ASP A CA 1
ATOM 1535 C C . ASP A 1 186 ? -11.693 -3.810 -12.383 1.00 82.19 186 ASP A C 1
ATOM 1537 O O . ASP A 1 186 ? -12.078 -3.385 -11.292 1.00 82.19 186 ASP A O 1
ATOM 1541 N N . PHE A 1 187 ? -10.970 -3.044 -13.211 1.00 83.88 187 PHE A N 1
ATOM 1542 C CA . PHE A 1 187 ? -10.455 -1.718 -12.842 1.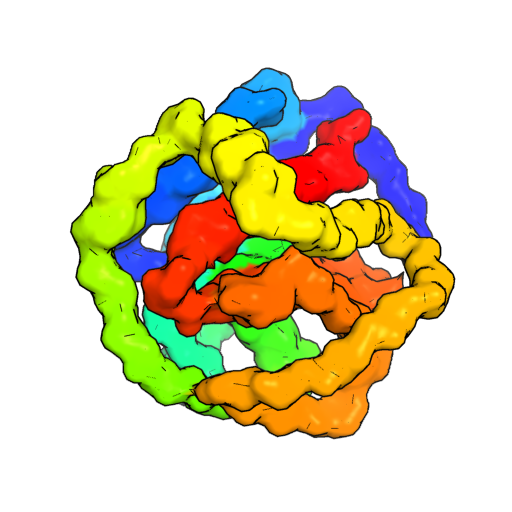00 83.88 187 PHE A CA 1
ATOM 1543 C C . PHE A 1 187 ? -10.942 -0.588 -13.756 1.00 83.88 187 PHE A C 1
ATOM 1545 O O . PHE A 1 187 ? -11.032 -0.727 -14.974 1.00 83.88 187 PHE A O 1
ATOM 1552 N N . SER A 1 188 ? -11.223 0.567 -13.154 1.00 84.25 188 SER A N 1
ATOM 1553 C CA . SER A 1 188 ? -11.332 1.858 -13.840 1.00 84.25 188 SER A CA 1
ATOM 1554 C C . SER A 1 188 ? -9.972 2.551 -13.831 1.00 84.25 188 SER A C 1
ATOM 1556 O O . SER A 1 188 ? -9.301 2.544 -12.799 1.00 84.25 188 SER A O 1
ATOM 1558 N N . ILE A 1 189 ? -9.577 3.158 -14.953 1.00 80.88 189 ILE A N 1
ATOM 1559 C CA . ILE A 1 189 ? -8.296 3.862 -15.124 1.00 80.88 189 ILE A CA 1
ATOM 1560 C C . ILE A 1 189 ? -8.564 5.364 -15.250 1.00 80.88 189 ILE A C 1
ATOM 1562 O O . ILE A 1 189 ? -9.439 5.775 -16.010 1.00 80.88 189 ILE A O 1
ATOM 1566 N N . TYR A 1 190 ? -7.788 6.169 -14.530 1.00 78.12 190 TYR A N 1
ATOM 1567 C CA . TYR A 1 190 ? -7.859 7.625 -14.515 1.00 78.12 190 TYR A CA 1
ATOM 1568 C C . TYR A 1 190 ? -6.492 8.210 -14.855 1.00 78.12 190 TYR A C 1
ATOM 1570 O O . TYR A 1 190 ? -5.484 7.826 -14.263 1.00 78.12 190 TYR A O 1
ATOM 1578 N N . ASP A 1 191 ? -6.467 9.164 -15.777 1.00 77.81 191 ASP A N 1
ATOM 1579 C CA . ASP A 1 191 ? -5.282 9.966 -16.067 1.00 77.81 191 ASP A CA 1
ATOM 1580 C C . ASP A 1 191 ? -5.312 11.219 -15.185 1.00 77.81 191 ASP A C 1
ATOM 1582 O O . ASP A 1 191 ? -6.234 12.031 -15.284 1.00 77.81 191 ASP A O 1
ATOM 1586 N N . LEU A 1 192 ? -4.363 11.325 -14.255 1.00 70.94 192 LEU A N 1
ATOM 1587 C CA . LEU A 1 192 ? -4.354 12.390 -13.249 1.00 70.94 192 LEU A CA 1
ATOM 1588 C C . LEU A 1 192 ? -3.469 13.563 -13.657 1.00 70.94 192 LEU A C 1
ATOM 1590 O O . LEU A 1 192 ? -3.788 14.715 -13.367 1.00 70.94 192 LEU A O 1
ATOM 1594 N N . ALA A 1 193 ? -2.351 13.264 -14.312 1.00 67.38 193 ALA A N 1
ATOM 1595 C CA . ALA A 1 193 ? -1.429 14.254 -14.841 1.00 67.38 193 ALA A CA 1
ATOM 1596 C C . ALA A 1 193 ? -0.713 13.649 -16.059 1.00 67.38 193 ALA A C 1
ATOM 1598 O O . ALA A 1 193 ? 0.395 13.121 -15.904 1.00 67.38 193 ALA A O 1
ATOM 1599 N N . PRO A 1 194 ? -1.304 13.742 -17.265 1.00 68.44 194 PRO A N 1
ATOM 1600 C CA . PRO A 1 194 ? -0.757 13.113 -18.468 1.00 68.44 194 PRO A CA 1
ATOM 1601 C C . PRO A 1 194 ? 0.687 13.551 -18.751 1.00 68.44 194 PRO A C 1
ATOM 1603 O O . PRO A 1 194 ? 1.539 12.754 -19.139 1.00 68.44 194 PRO A O 1
ATOM 1606 N N . GLN A 1 195 ? 0.995 14.825 -18.481 1.00 65.81 195 GLN A N 1
ATOM 1607 C CA . GLN A 1 195 ? 2.326 15.415 -18.633 1.00 65.81 195 GLN A CA 1
ATOM 1608 C C . GLN A 1 195 ? 3.374 14.801 -17.694 1.00 65.81 195 GLN A C 1
ATOM 1610 O O . GLN A 1 195 ? 4.547 14.704 -18.048 1.00 65.81 195 GLN A O 1
ATOM 1615 N N . ALA A 1 196 ? 2.947 14.355 -16.513 1.00 57.38 196 ALA A N 1
ATOM 1616 C CA . ALA A 1 196 ? 3.789 13.685 -15.529 1.00 57.38 196 ALA A CA 1
ATOM 1617 C C . ALA A 1 196 ? 3.622 12.158 -15.577 1.00 57.38 196 ALA A C 1
ATOM 1619 O O . ALA A 1 196 ? 4.208 11.464 -14.758 1.00 57.38 196 ALA A O 1
ATOM 1620 N N . LYS A 1 197 ? 2.837 11.632 -16.533 1.00 72.38 197 LYS A N 1
ATOM 1621 C CA . LYS A 1 197 ? 2.501 10.207 -16.658 1.00 72.38 197 LYS A CA 1
ATOM 1622 C C . LYS A 1 197 ? 1.945 9.619 -15.352 1.00 72.38 197 LYS A C 1
ATOM 1624 O O . LYS A 1 197 ? 2.245 8.480 -15.011 1.00 72.38 197 LYS A O 1
ATOM 1629 N N . VAL A 1 198 ? 1.158 10.398 -14.606 1.00 67.38 198 VAL A N 1
ATOM 1630 C CA . VAL A 1 198 ? 0.543 9.927 -13.358 1.00 67.38 198 VAL A CA 1
ATOM 1631 C C . VAL A 1 198 ? -0.843 9.379 -13.644 1.00 67.38 198 VAL A C 1
ATOM 1633 O O . VAL A 1 198 ? -1.722 10.110 -14.103 1.00 67.38 198 VAL A O 1
ATOM 1636 N N . TYR A 1 199 ? -1.053 8.117 -13.288 1.00 81.69 199 TYR A N 1
ATOM 1637 C CA . TYR A 1 199 ? -2.322 7.426 -13.472 1.00 81.69 199 TYR A CA 1
ATOM 1638 C C . TYR A 1 199 ? -2.822 6.886 -12.140 1.00 81.69 199 TYR A C 1
ATOM 1640 O O . TYR A 1 199 ? -2.039 6.507 -11.273 1.00 81.69 199 TYR A O 1
ATOM 1648 N N . ALA A 1 200 ? -4.134 6.811 -11.976 1.00 85.00 200 ALA A N 1
ATOM 1649 C CA . ALA A 1 200 ? -4.747 6.087 -10.877 1.00 85.00 200 ALA A CA 1
ATOM 1650 C C . ALA A 1 200 ? -5.656 4.992 -11.405 1.00 85.00 200 ALA A C 1
ATOM 1652 O O . ALA A 1 200 ? -6.244 5.110 -12.479 1.00 85.00 200 ALA A O 1
ATOM 1653 N N . LYS A 1 201 ? -5.799 3.928 -10.625 1.00 87.06 201 LYS A N 1
ATOM 1654 C CA . LYS A 1 201 ? -6.735 2.851 -10.910 1.00 87.06 201 LYS A CA 1
ATOM 1655 C C . LYS A 1 201 ? -7.573 2.554 -9.682 1.00 87.06 201 LYS A C 1
ATOM 1657 O O . LYS A 1 201 ? -7.114 2.687 -8.548 1.00 87.06 201 LYS A O 1
ATOM 1662 N N . GLN A 1 202 ? -8.818 2.169 -9.915 1.00 89.50 202 GLN A N 1
ATOM 1663 C CA . GLN A 1 202 ? -9.775 1.813 -8.874 1.00 89.50 202 GLN A CA 1
ATOM 1664 C C . GLN A 1 202 ? -10.456 0.507 -9.249 1.00 89.50 202 GLN A C 1
ATOM 1666 O O . GLN A 1 202 ? -11.005 0.400 -10.342 1.00 89.50 202 GLN A O 1
ATOM 1671 N N . HIS A 1 203 ? -10.481 -0.452 -8.330 1.00 90.19 203 HIS A N 1
ATOM 1672 C CA . HIS A 1 203 ? -11.258 -1.669 -8.515 1.00 90.19 203 HIS A CA 1
ATOM 1673 C C . HIS A 1 203 ? -12.758 -1.336 -8.511 1.00 90.19 203 HIS A C 1
ATOM 1675 O O . HIS A 1 203 ? -13.248 -0.626 -7.631 1.00 90.19 203 HIS A O 1
ATOM 1681 N N . LYS A 1 204 ? -13.515 -1.851 -9.480 1.00 87.38 204 LYS A N 1
ATOM 1682 C CA . LYS A 1 204 ? -14.923 -1.476 -9.706 1.00 87.38 204 LYS A CA 1
ATOM 1683 C C . LYS A 1 204 ? -15.854 -1.925 -8.580 1.00 87.38 204 LYS A C 1
ATOM 1685 O O . LYS A 1 204 ? -16.872 -1.286 -8.332 1.00 87.38 204 LYS A O 1
ATOM 1690 N N . SER A 1 205 ? -15.515 -3.015 -7.892 1.00 88.44 205 SER A N 1
ATOM 1691 C CA . SER A 1 205 ? -16.355 -3.611 -6.838 1.00 88.44 205 SER A CA 1
ATOM 1692 C C . SER A 1 205 ? -15.720 -3.679 -5.445 1.00 88.44 205 SER A C 1
ATOM 1694 O O . SER A 1 205 ? -16.412 -4.012 -4.484 1.00 88.44 205 SER A O 1
ATOM 1696 N N . LEU A 1 206 ? -14.431 -3.354 -5.310 1.00 91.00 206 LEU A N 1
ATOM 1697 C CA . LEU A 1 206 ? -13.680 -3.467 -4.057 1.00 91.00 206 LEU A CA 1
ATOM 1698 C C . LEU A 1 206 ? -13.081 -2.104 -3.706 1.00 91.00 206 LEU A C 1
ATOM 1700 O O . LEU A 1 206 ? -12.790 -1.324 -4.612 1.00 91.00 206 LEU A O 1
ATOM 1704 N N . PRO A 1 207 ? -12.859 -1.795 -2.417 1.00 93.62 207 PRO A N 1
ATOM 1705 C CA . PRO A 1 207 ? -12.247 -0.538 -1.999 1.00 93.62 207 PRO A CA 1
ATOM 1706 C C . PRO A 1 207 ? -10.721 -0.567 -2.216 1.00 93.62 207 PRO A C 1
ATOM 1708 O O . PRO A 1 207 ? -9.946 -0.337 -1.291 1.00 93.62 207 PRO A O 1
ATOM 1711 N N . ILE A 1 208 ? -10.290 -0.894 -3.433 1.00 94.44 208 ILE A N 1
ATOM 1712 C CA . ILE A 1 208 ? -8.889 -1.026 -3.825 1.00 94.44 208 ILE A CA 1
ATOM 1713 C C . ILE A 1 208 ? -8.566 0.076 -4.819 1.00 94.44 208 ILE A C 1
ATOM 1715 O O . ILE A 1 208 ? -9.236 0.232 -5.841 1.00 94.44 208 ILE A O 1
ATOM 1719 N N . TYR A 1 209 ? -7.517 0.820 -4.507 1.00 93.94 209 TYR A N 1
ATOM 1720 C CA . TYR A 1 209 ? -7.059 1.963 -5.274 1.00 93.94 209 TYR A CA 1
ATOM 1721 C C . TYR A 1 209 ? -5.563 1.832 -5.490 1.00 93.94 209 TYR A C 1
ATOM 1723 O O . TYR A 1 209 ? -4.849 1.309 -4.635 1.00 93.94 209 TYR A O 1
ATOM 1731 N N . GLY A 1 210 ? -5.073 2.336 -6.609 1.00 91.56 210 GLY A N 1
ATOM 1732 C CA . GLY A 1 210 ? -3.649 2.467 -6.831 1.00 91.56 210 GLY A CA 1
ATOM 1733 C C . GLY A 1 210 ? -3.320 3.728 -7.599 1.00 91.56 210 GLY A C 1
ATOM 1734 O O . GLY A 1 210 ? -4.136 4.206 -8.383 1.00 91.56 210 GLY A O 1
ATOM 1735 N N . VAL A 1 211 ? -2.137 4.274 -7.349 1.00 89.38 211 VAL A N 1
ATOM 1736 C CA . VAL A 1 211 ? -1.568 5.366 -8.133 1.00 89.38 211 VAL A CA 1
ATOM 1737 C C . VAL A 1 211 ? -0.216 4.926 -8.668 1.00 89.38 211 VAL A C 1
ATOM 1739 O O . VAL A 1 211 ? 0.647 4.490 -7.905 1.00 89.38 211 VAL A O 1
ATOM 1742 N N . ASP A 1 212 ? -0.044 5.034 -9.978 1.00 86.12 212 ASP A N 1
ATOM 1743 C CA . ASP A 1 212 ? 1.253 4.943 -10.623 1.00 86.12 212 ASP A CA 1
ATOM 1744 C C . ASP A 1 212 ? 1.787 6.358 -10.814 1.00 86.12 212 ASP A C 1
ATOM 1746 O O . ASP A 1 212 ? 1.186 7.182 -11.508 1.00 86.12 212 ASP A O 1
ATOM 1750 N N . LEU A 1 213 ? 2.892 6.656 -10.141 1.00 80.12 213 LEU A N 1
ATOM 1751 C CA . LEU A 1 213 ? 3.582 7.926 -10.289 1.00 80.12 213 LEU A CA 1
ATOM 1752 C C . LEU A 1 213 ? 4.602 7.714 -11.395 1.00 80.12 213 LEU A C 1
ATOM 1754 O O . LEU A 1 213 ? 5.745 7.352 -11.115 1.00 80.12 213 LEU A O 1
ATOM 1758 N N . GLY A 1 214 ? 4.168 7.875 -12.646 1.00 64.69 214 GLY A N 1
ATOM 1759 C CA . GLY A 1 214 ? 5.064 7.740 -13.781 1.00 64.69 214 GLY A CA 1
ATOM 1760 C C . GLY A 1 214 ? 6.299 8.607 -13.575 1.00 64.69 214 GLY A C 1
ATOM 1761 O O . GLY A 1 214 ? 6.216 9.792 -13.248 1.00 64.69 214 GLY A O 1
ATOM 1762 N N . MET A 1 215 ? 7.469 7.997 -13.731 1.00 54.31 215 MET A N 1
ATOM 1763 C CA . MET A 1 215 ? 8.728 8.717 -13.630 1.00 54.31 215 MET A CA 1
ATOM 1764 C C . MET A 1 215 ? 8.912 9.522 -14.916 1.00 54.31 215 MET A C 1
ATOM 1766 O O . MET A 1 215 ? 9.344 9.008 -15.947 1.00 54.31 215 MET A O 1
ATOM 1770 N N . ASN A 1 216 ? 8.507 10.790 -14.883 1.00 54.41 216 ASN A N 1
ATOM 1771 C CA . ASN A 1 216 ? 8.976 11.778 -15.839 1.00 54.41 216 ASN A CA 1
ATOM 1772 C C . ASN A 1 216 ? 10.000 12.663 -15.126 1.00 54.41 216 ASN A C 1
ATOM 1774 O O . ASN A 1 216 ? 9.630 13.449 -14.254 1.00 54.41 216 ASN A O 1
ATOM 1778 N N . GLU A 1 217 ? 11.269 12.554 -15.524 1.00 56.53 217 GLU A N 1
ATOM 1779 C CA . GLU A 1 217 ? 12.373 13.397 -15.035 1.00 56.53 217 GLU A CA 1
ATOM 1780 C C . GLU A 1 217 ? 12.056 14.896 -15.141 1.00 56.53 217 GLU A C 1
ATOM 1782 O O . GLU A 1 217 ? 12.559 15.704 -14.369 1.00 56.53 217 GLU A O 1
ATOM 1787 N N . ASN A 1 218 ? 11.158 15.269 -16.056 1.00 63.44 218 ASN A N 1
ATOM 1788 C CA . ASN A 1 218 ? 10.816 16.658 -16.328 1.00 63.44 218 ASN A CA 1
ATOM 1789 C C . ASN A 1 218 ? 9.814 17.279 -15.337 1.00 63.44 218 ASN A C 1
ATOM 1791 O O . ASN A 1 218 ? 9.522 18.468 -15.463 1.00 63.44 218 ASN A O 1
ATOM 1795 N N . SER A 1 219 ? 9.194 16.518 -14.420 1.00 70.69 219 SER A N 1
ATOM 1796 C CA . SER A 1 219 ? 8.163 17.066 -13.508 1.00 70.69 219 SER A CA 1
ATOM 1797 C C . SER A 1 219 ? 7.999 16.315 -12.167 1.00 70.69 219 SER A C 1
ATOM 1799 O O . SER A 1 219 ? 6.872 15.934 -11.815 1.00 70.69 219 SER A O 1
ATOM 1801 N N . PRO A 1 220 ? 9.075 16.095 -11.387 1.00 70.81 220 PRO A N 1
ATOM 1802 C CA . PRO A 1 220 ? 9.000 15.377 -10.112 1.00 70.81 220 PRO A CA 1
ATOM 1803 C C . PRO A 1 220 ? 8.090 16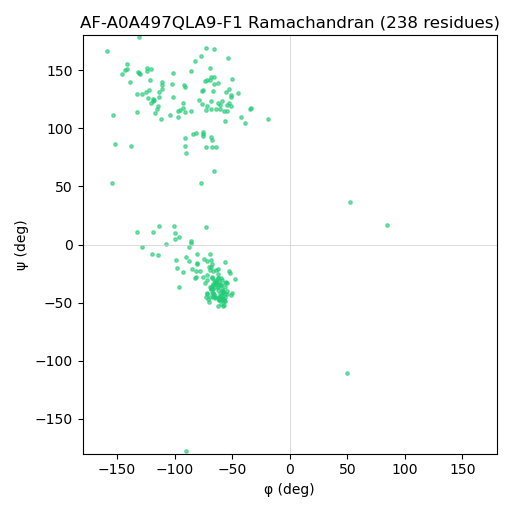.059 -9.075 1.00 70.81 220 PRO A C 1
ATOM 1805 O O . PRO A 1 220 ? 7.409 15.374 -8.310 1.00 70.81 220 PRO A O 1
ATOM 1808 N N . GLU A 1 221 ? 7.998 17.391 -9.069 1.00 75.19 221 GLU A N 1
ATOM 1809 C CA . GLU A 1 221 ? 7.149 18.144 -8.138 1.00 75.19 221 GLU A CA 1
ATOM 1810 C C . GLU A 1 221 ? 5.658 17.898 -8.393 1.00 75.19 221 GLU A C 1
ATOM 1812 O O . GLU A 1 221 ? 4.877 17.774 -7.448 1.00 75.19 221 GLU A O 1
ATOM 1817 N N . ILE A 1 222 ? 5.261 17.779 -9.666 1.00 74.06 222 ILE A N 1
ATOM 1818 C CA . ILE A 1 222 ? 3.871 17.508 -10.061 1.00 74.06 222 ILE A CA 1
ATOM 1819 C C . ILE A 1 222 ? 3.484 16.085 -9.660 1.00 74.06 222 ILE A C 1
ATOM 1821 O O . ILE A 1 222 ? 2.409 15.879 -9.089 1.00 74.06 222 ILE A O 1
ATOM 1825 N N . ALA A 1 223 ? 4.354 15.104 -9.920 1.00 73.94 223 ALA A N 1
ATOM 1826 C CA . ALA A 1 223 ? 4.121 13.723 -9.507 1.00 73.94 223 ALA A CA 1
ATOM 1827 C C . ALA A 1 223 ? 3.972 13.626 -7.982 1.00 73.94 223 ALA A C 1
ATOM 1829 O O . ALA A 1 223 ? 3.032 13.005 -7.481 1.00 73.94 223 ALA A O 1
ATOM 1830 N N . PHE A 1 224 ? 4.837 14.322 -7.243 1.00 76.38 224 PHE A N 1
ATOM 1831 C CA . PHE A 1 224 ? 4.780 14.387 -5.790 1.00 76.38 224 PHE A CA 1
ATOM 1832 C C . PHE A 1 224 ? 3.485 15.021 -5.264 1.00 76.38 224 PHE A C 1
ATOM 1834 O O . PHE A 1 224 ? 2.786 14.410 -4.453 1.00 76.38 224 PHE A O 1
ATOM 1841 N N . ALA A 1 225 ? 3.139 16.224 -5.733 1.00 80.25 225 ALA A N 1
ATOM 1842 C CA . ALA A 1 225 ? 1.919 16.918 -5.323 1.00 80.25 225 ALA A CA 1
ATOM 1843 C C . ALA A 1 225 ? 0.673 16.069 -5.618 1.00 80.25 225 ALA A C 1
ATOM 1845 O O . ALA A 1 225 ? -0.200 15.911 -4.762 1.00 80.25 225 ALA A O 1
ATOM 1846 N N . THR A 1 226 ? 0.648 15.412 -6.782 1.00 81.00 226 THR A N 1
ATOM 1847 C CA . THR A 1 226 ? -0.425 14.485 -7.159 1.00 81.00 226 THR A CA 1
ATOM 1848 C C . THR A 1 226 ? -0.506 13.302 -6.192 1.00 81.00 226 THR A C 1
ATOM 1850 O O . THR A 1 226 ? -1.595 12.978 -5.721 1.00 81.00 226 THR A O 1
ATOM 1853 N N . ALA A 1 227 ? 0.627 12.694 -5.824 1.00 82.50 227 ALA A N 1
ATOM 1854 C CA . ALA A 1 227 ? 0.673 11.595 -4.859 1.00 82.50 227 ALA A CA 1
ATOM 1855 C C . ALA A 1 227 ? 0.103 11.995 -3.490 1.00 82.50 227 ALA A C 1
ATOM 1857 O O . ALA A 1 227 ? -0.716 11.269 -2.920 1.00 82.50 227 ALA A O 1
ATOM 1858 N N . VAL A 1 228 ? 0.510 13.164 -2.979 1.00 86.06 228 VAL A N 1
ATOM 1859 C CA . VAL A 1 228 ? 0.002 13.722 -1.719 1.00 86.06 228 VAL A CA 1
ATOM 1860 C C . VAL A 1 228 ? -1.508 13.929 -1.819 1.00 86.06 228 VAL A C 1
ATOM 1862 O O . VAL A 1 228 ? -2.248 13.428 -0.975 1.00 86.06 228 VAL A O 1
ATOM 1865 N N . ASN A 1 229 ? -1.978 14.606 -2.867 1.00 86.44 229 ASN A N 1
ATOM 1866 C CA . ASN A 1 229 ? -3.389 14.929 -3.063 1.00 86.44 229 ASN A CA 1
ATOM 1867 C C . ASN A 1 229 ? -4.263 13.667 -3.124 1.00 86.44 229 ASN A C 1
ATOM 1869 O O . ASN A 1 229 ? -5.268 13.561 -2.417 1.00 86.44 229 ASN A O 1
ATOM 1873 N N . VAL A 1 230 ? -3.854 12.674 -3.917 1.00 87.19 230 VAL A N 1
ATOM 1874 C CA . VAL A 1 230 ? -4.574 11.403 -4.058 1.00 87.19 230 VAL A CA 1
ATOM 1875 C C . VAL A 1 230 ? -4.642 10.665 -2.723 1.00 87.19 230 VAL A C 1
ATOM 1877 O O . VAL A 1 230 ? -5.717 10.203 -2.333 1.00 87.19 230 VAL A O 1
ATOM 1880 N N . LEU A 1 231 ? -3.532 10.595 -1.985 1.00 90.38 231 LEU A N 1
ATOM 1881 C CA . LEU A 1 231 ? -3.499 9.896 -0.705 1.00 90.38 231 LEU A CA 1
ATOM 1882 C C . LEU A 1 231 ? -4.333 10.614 0.372 1.00 90.38 231 LEU A C 1
ATOM 1884 O O . LEU A 1 231 ? -5.059 9.972 1.130 1.00 90.38 231 LEU A O 1
ATOM 1888 N N . GLN A 1 232 ? -4.317 11.948 0.408 1.00 90.19 232 GLN A N 1
ATOM 1889 C CA . GLN A 1 232 ? -5.172 12.730 1.310 1.00 90.19 232 GLN A CA 1
ATOM 1890 C C . GLN A 1 232 ? -6.661 12.597 0.972 1.00 90.19 232 GLN A C 1
ATOM 1892 O O . GLN A 1 232 ? -7.500 12.574 1.880 1.00 90.19 232 GLN A O 1
ATOM 1897 N N . LYS A 1 233 ? -7.005 12.482 -0.316 1.00 89.38 233 LYS A N 1
ATOM 1898 C CA . LYS A 1 233 ? -8.376 12.194 -0.751 1.00 89.38 233 LYS A CA 1
ATOM 1899 C C . LYS A 1 233 ? -8.812 10.790 -0.350 1.00 89.38 233 LYS A C 1
ATOM 1901 O O . LYS A 1 233 ? -9.926 10.655 0.143 1.00 89.38 233 LYS A O 1
ATOM 1906 N N . PHE A 1 234 ? -7.945 9.785 -0.479 1.00 91.69 234 PHE A N 1
ATOM 1907 C CA . PHE A 1 234 ? -8.213 8.433 0.020 1.00 91.69 234 PHE A CA 1
ATOM 1908 C C . PHE A 1 234 ? -8.536 8.449 1.524 1.00 91.69 234 PHE A C 1
ATOM 1910 O O . PHE A 1 234 ? -9.572 7.929 1.934 1.00 91.69 234 PHE A O 1
ATOM 1917 N N . ILE A 1 235 ? -7.716 9.129 2.336 1.00 91.88 235 ILE A N 1
ATOM 1918 C CA . ILE A 1 235 ? -7.954 9.266 3.785 1.00 91.88 235 ILE A CA 1
ATOM 1919 C C . ILE A 1 235 ? -9.272 9.988 4.057 1.00 91.88 235 ILE A C 1
ATOM 1921 O O . ILE A 1 235 ? -10.085 9.528 4.852 1.00 91.88 235 ILE A O 1
ATOM 1925 N N . THR A 1 236 ? -9.503 11.110 3.377 1.00 90.12 236 THR A N 1
ATOM 1926 C CA . THR A 1 236 ? -10.729 11.898 3.540 1.00 90.12 236 THR A CA 1
ATOM 1927 C C . THR A 1 236 ? -11.973 11.093 3.173 1.00 90.12 236 THR A C 1
ATOM 1929 O O . THR A 1 236 ? -12.971 11.173 3.876 1.00 90.12 236 THR A O 1
ATOM 1932 N N . TYR A 1 237 ? -11.924 10.312 2.097 1.00 87.44 237 TYR A N 1
ATOM 1933 C CA . TYR A 1 237 ? -13.071 9.549 1.620 1.00 87.44 237 TYR A CA 1
ATOM 1934 C C . TYR A 1 237 ? -13.495 8.442 2.592 1.00 87.44 237 TYR A C 1
ATOM 1936 O O . TYR A 1 237 ? -14.690 8.208 2.764 1.00 87.44 237 TYR A O 1
ATOM 1944 N N . PHE A 1 238 ? -12.536 7.771 3.236 1.00 87.44 238 PHE A N 1
ATOM 1945 C CA . PHE A 1 238 ? -12.833 6.662 4.145 1.00 87.44 238 PHE A CA 1
ATOM 1946 C C . PHE A 1 238 ? -12.976 7.073 5.617 1.00 87.44 238 PHE A C 1
ATOM 1948 O O . PHE A 1 238 ? -13.635 6.355 6.370 1.00 87.44 238 PHE A O 1
ATOM 1955 N N . PHE A 1 239 ? -12.384 8.199 6.033 1.00 86.62 239 PHE A N 1
ATOM 1956 C CA . PHE A 1 239 ? -12.205 8.529 7.455 1.00 86.62 239 PHE A CA 1
ATOM 1957 C C . PHE A 1 239 ? -12.614 9.962 7.867 1.00 86.62 239 PHE A C 1
ATOM 1959 O O . PHE A 1 239 ? -12.323 10.358 8.996 1.00 86.62 239 PHE A O 1
ATOM 1966 N N . LYS A 1 240 ? -13.289 10.747 7.008 1.00 71.00 240 LYS A N 1
ATOM 1967 C CA . LYS A 1 240 ? -14.041 11.959 7.422 1.00 71.00 240 LYS A CA 1
ATOM 1968 C C . LYS A 1 240 ? -15.546 11.699 7.483 1.00 71.00 240 LYS A C 1
ATOM 1970 O O . LYS A 1 240 ? -16.194 12.337 8.342 1.00 71.00 240 LYS A O 1
#

pLDDT: mean 73.81, std 23.06, range [29.61, 98.44]

Radius of gyration: 17.37 Å; Cα contacts (8 Å, |Δi|>4): 338; chains: 1; bounding box: 42×46×41 Å

Sequence (240 aa):
MQTSKFTGCAKIAIIANFPNEIRDRAKRFFQQVFKPFSDKLEWEYISYRDLLDEKNFNKAKKKDALILSSSDFIISDPIVQEKMLVEMYLIRQFKGPIFGMCFGHHLLEFMYGADVTEQIPVDFFNSQDLISIDWQNSSKLEEKHEKDHKKPSSTDIKFSPKIEENIGKIVNHPSKIDYIPLFRDDFSIYDLAPQAKVYAKQHKSLPIYGVDLGMNENSPEIAFATAVNVLQKFITYFFK

Mean predicted aligned error: 10.62 Å

Solvent-accessible surface area (backbone atoms only — not comparable to full-atom values): 14028 Å² total; per-residue (Å²): 133,87,80,73,80,61,90,62,69,43,35,35,26,33,38,37,55,53,58,78,91,53,39,67,60,57,49,50,51,52,52,59,60,43,54,90,40,59,94,45,46,48,72,43,83,41,46,57,77,52,42,78,41,66,68,50,35,54,54,46,58,72,30,57,28,42,35,31,36,45,42,92,68,54,77,61,40,67,70,48,44,62,71,41,46,64,55,55,50,48,58,74,71,41,86,54,41,37,39,15,30,39,38,24,20,54,51,53,40,43,76,63,58,33,44,54,49,74,61,70,83,64,82,69,71,62,72,62,64,71,66,70,52,62,80,90,48,55,75,57,53,55,61,56,51,57,73,79,44,86,73,73,79,75,64,78,84,67,88,60,95,75,77,80,89,77,88,73,81,92,76,92,61,93,40,60,62,56,63,42,77,75,36,64,77,48,43,48,80,43,78,70,34,73,90,26,48,23,34,34,38,35,38,69,88,49,65,38,35,26,33,39,60,36,89,35,92,89,34,60,66,59,36,48,51,50,53,44,52,53,53,46,48,54,51,46,73,65,63,109

Secondary structure (DSSP, 8-state):
---PPP-S-EEEEEEE-S-HHHHHHHHHHHHHHHGGGTTTEEEEEEEGGGGGSHHHHHHHHTSSEEEE---S--TTSHHHHHHHHHHHHHHHH--S-EEEETHHHHHHHHHTT-EE----------TTHHHHS-TT-HHHHHHHHHHHS-----------SS-----PPP---SS-EE--GGGGGTEEEEEEEGGGTEEEEEESSSSEEEEEE---TT-HHHHHHHHHHHHHHHHHHHH-

Nearest PDB structures (foldseek):
  7r0f-assembly1_A  TM=5.596E-01  e=2.080E-02  Escherichia coli K-12
  7r2o-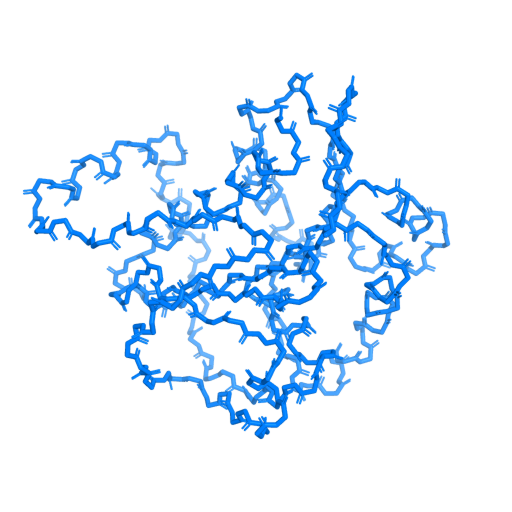assembly1_A  TM=5.730E-01  e=3.401E-02  Escherichia coli K-12
  7r2p-assembly1_A  TM=5.762E-01  e=4.349E-02  Escherichia coli K-12
  4d02-assembly1_A  TM=5.721E-01  e=8.551E-02  Escherichia coli K-12
  4c6r-assembly4_D  TM=5.236E-01  e=1.028E-01  Arabidopsis thaliana

Foldseek 3Di:
DDQDADPAQAEEEEADAEDPVCLVVQVVLVCLLCVVVVVRYDYDYAYLVNLVDVVSLVVNQPGQEYEYEDYPDQCLDVVVVVSCVSVLVSVVSHAHAYEYEAVRQVSVLVSQPWPFDDQDDPPPPPVVVVVPPPSVCLVVVVVVVVVVDDDDCQPPPPPDLDDDDDDDDDDDDSTCRVGPPSSVVQKDKADRDVVQPKIKIQGNHGNYIYIHRRDDVVPPSVSSSSVSVVVSVSCVVNHD